Protein AF-A0A661U778-F1 (afdb_monomer)

Mean predicted aligned error: 8.35 Å

Structure (mmCIF, N/CA/C/O backbone):
data_AF-A0A661U778-F1
#
_entry.id   AF-A0A661U778-F1
#
loop_
_atom_site.group_PDB
_atom_site.id
_atom_site.type_symbol
_atom_site.label_atom_id
_atom_site.label_alt_id
_atom_site.label_comp_id
_atom_site.label_asym_id
_atom_site.label_entity_id
_atom_site.label_seq_id
_atom_site.pdbx_PDB_ins_code
_atom_site.Cartn_x
_atom_site.Cartn_y
_atom_site.Cartn_z
_atom_site.occupancy
_atom_site.B_iso_or_equiv
_atom_site.auth_seq_id
_atom_site.auth_comp_id
_atom_site.auth_asym_id
_atom_site.auth_atom_id
_atom_site.pdbx_PDB_model_num
ATOM 1 N N . MET A 1 1 ? -6.424 -25.294 5.183 1.00 52.31 1 MET A N 1
ATOM 2 C CA . MET A 1 1 ? -5.072 -24.723 5.329 1.00 52.31 1 MET A CA 1
ATOM 3 C C . MET A 1 1 ? -5.215 -23.490 6.185 1.00 52.31 1 MET A C 1
ATOM 5 O O . MET A 1 1 ? -6.142 -22.724 5.950 1.00 52.31 1 MET A O 1
ATOM 9 N N . GLU A 1 2 ? -4.394 -23.379 7.218 1.00 71.50 2 GLU A N 1
ATOM 10 C CA . GLU A 1 2 ? -4.361 -22.209 8.090 1.00 71.50 2 GLU A CA 1
ATOM 11 C C . GLU A 1 2 ? -3.838 -21.020 7.273 1.00 71.50 2 GLU A C 1
ATOM 13 O O . GLU A 1 2 ? -2.923 -21.180 6.465 1.00 71.50 2 GLU A O 1
ATOM 18 N N . THR A 1 3 ? -4.486 -19.861 7.375 1.00 81.50 3 THR A N 1
ATOM 19 C CA . THR A 1 3 ? -4.027 -18.669 6.654 1.00 81.50 3 THR A CA 1
ATOM 20 C C . THR A 1 3 ? -2.824 -18.108 7.386 1.00 81.50 3 THR A C 1
ATOM 22 O O . THR A 1 3 ? -2.949 -17.700 8.537 1.00 81.50 3 THR A O 1
ATOM 25 N N . GLU A 1 4 ? -1.677 -18.071 6.718 1.00 94.62 4 GLU A N 1
ATOM 26 C CA . GLU A 1 4 ? -0.473 -17.470 7.275 1.00 94.62 4 GLU A CA 1
ATOM 27 C C . GLU A 1 4 ? -0.345 -16.003 6.862 1.00 94.62 4 GLU A C 1
ATOM 29 O O . GLU A 1 4 ? -0.589 -15.633 5.708 1.00 94.62 4 GLU A O 1
ATOM 34 N N . PHE A 1 5 ? 0.105 -15.181 7.806 1.00 97.06 5 PHE A N 1
ATOM 35 C CA . PHE A 1 5 ? 0.371 -13.763 7.603 1.00 97.06 5 PHE A CA 1
ATOM 36 C C . PHE A 1 5 ? 1.842 -13.456 7.899 1.00 97.06 5 PHE A C 1
ATOM 38 O O . PHE A 1 5 ? 2.470 -14.126 8.721 1.00 97.06 5 PHE A O 1
ATOM 45 N N . PHE A 1 6 ? 2.399 -12.472 7.202 1.00 97.31 6 PHE A N 1
ATOM 46 C CA . PHE A 1 6 ? 3.623 -11.797 7.609 1.00 97.31 6 PHE A CA 1
ATOM 47 C C . PHE A 1 6 ? 3.348 -10.961 8.861 1.00 97.31 6 PHE A C 1
ATOM 49 O O . PHE A 1 6 ? 2.246 -10.435 9.032 1.00 97.31 6 PHE A O 1
ATOM 56 N N . GLU A 1 7 ? 4.351 -10.840 9.723 1.00 96.19 7 GLU A N 1
ATOM 57 C CA . GLU A 1 7 ? 4.321 -9.870 10.814 1.00 96.19 7 GLU A CA 1
ATOM 58 C C . GLU A 1 7 ? 4.661 -8.490 10.250 1.00 96.19 7 GLU A C 1
ATOM 60 O O . GLU A 1 7 ? 5.544 -8.366 9.402 1.00 96.19 7 GLU A O 1
ATOM 65 N N . ALA A 1 8 ? 3.934 -7.466 10.690 1.00 95.31 8 ALA A N 1
ATOM 66 C CA . ALA A 1 8 ? 4.307 -6.091 10.392 1.00 95.31 8 ALA A CA 1
ATOM 67 C C . ALA A 1 8 ? 5.510 -5.678 11.255 1.00 95.31 8 ALA A C 1
ATOM 69 O O . ALA A 1 8 ? 5.686 -6.178 12.368 1.00 95.31 8 ALA A O 1
ATOM 70 N N . ASP A 1 9 ? 6.324 -4.755 10.750 1.00 92.94 9 ASP A N 1
ATOM 71 C CA . ASP A 1 9 ? 7.509 -4.276 11.461 1.00 92.94 9 ASP A CA 1
ATOM 72 C C . ASP A 1 9 ? 7.151 -3.461 12.719 1.00 92.94 9 ASP A C 1
ATOM 74 O O . ASP A 1 9 ? 6.053 -2.912 12.858 1.00 92.94 9 ASP A O 1
ATOM 78 N N . GLY A 1 10 ? 8.109 -3.366 13.644 1.00 95.94 10 GLY A N 1
ATOM 79 C CA . GLY A 1 10 ? 7.986 -2.602 14.887 1.00 95.94 10 GLY A CA 1
ATOM 80 C C . GLY A 1 10 ? 7.434 -3.386 16.073 1.00 95.94 10 GLY A C 1
ATOM 81 O O . GLY A 1 10 ? 7.086 -4.562 15.966 1.00 95.94 10 GLY A O 1
ATOM 82 N N . GLU A 1 11 ? 7.365 -2.724 17.224 1.00 97.50 11 GLU A N 1
ATOM 83 C CA . GLU A 1 11 ? 6.826 -3.279 18.468 1.00 97.50 11 GLU A CA 1
ATOM 84 C C . GLU A 1 11 ? 5.317 -3.045 18.548 1.00 97.50 11 GLU A C 1
ATOM 86 O O . GLU A 1 11 ? 4.837 -1.984 18.154 1.00 97.50 11 GLU A O 1
ATOM 91 N N . ILE A 1 12 ? 4.564 -4.023 19.063 1.00 98.25 12 ILE A N 1
ATOM 92 C CA . ILE A 1 12 ? 3.120 -3.876 19.291 1.00 98.25 12 ILE A CA 1
ATOM 93 C C . ILE A 1 12 ? 2.891 -2.853 20.407 1.00 98.25 12 ILE A C 1
ATOM 95 O O . ILE A 1 12 ? 3.461 -2.976 21.492 1.00 98.25 12 ILE A O 1
ATOM 99 N N . VAL A 1 13 ? 2.021 -1.879 20.147 1.00 98.12 13 VAL A N 1
ATOM 100 C CA . VAL A 1 13 ? 1.683 -0.788 21.069 1.00 98.12 13 VAL A CA 1
ATOM 101 C C . VAL A 1 13 ? 0.171 -0.634 21.217 1.00 98.12 13 VAL A C 1
ATOM 103 O O . VAL A 1 13 ? -0.601 -1.015 20.334 1.00 98.12 13 VAL A O 1
ATOM 106 N N . SER A 1 14 ? -0.271 -0.069 22.340 1.00 97.06 14 SER A N 1
ATOM 107 C CA . SER A 1 14 ? -1.672 0.302 22.550 1.00 97.06 14 SER A CA 1
ATOM 108 C C . SER A 1 14 ? -2.015 1.643 21.891 1.00 97.06 14 SER A C 1
ATOM 110 O O . SER A 1 14 ? -1.142 2.438 21.545 1.00 97.06 14 SER A O 1
ATOM 112 N N . LEU A 1 15 ? -3.315 1.901 21.712 1.00 95.75 15 LEU A N 1
ATOM 113 C CA . LEU A 1 15 ? -3.837 3.100 21.040 1.00 95.75 15 LEU A CA 1
ATOM 114 C C . LEU A 1 15 ? -3.352 4.419 21.667 1.00 95.75 15 LEU A C 1
ATOM 116 O O . LEU A 1 15 ? -3.176 5.403 20.960 1.00 95.75 15 LEU A O 1
ATOM 120 N N . ASP A 1 16 ? -3.134 4.447 22.982 1.00 96.00 16 ASP A N 1
ATOM 121 C CA . ASP A 1 16 ? -2.674 5.620 23.733 1.00 96.00 16 ASP A CA 1
ATOM 122 C C . ASP A 1 16 ? -1.179 5.931 23.554 1.00 96.00 16 ASP A C 1
ATOM 124 O O . ASP A 1 16 ? -0.725 6.992 23.976 1.00 96.00 16 ASP A O 1
ATOM 128 N N . GLN A 1 17 ? -0.422 5.030 22.924 1.00 97.00 17 GLN A N 1
ATOM 129 C CA . GLN A 1 17 ? 1.010 5.196 22.649 1.00 97.00 17 GLN A CA 1
ATOM 130 C C . GLN A 1 17 ? 1.292 5.719 21.229 1.00 97.00 17 GLN A C 1
ATOM 132 O O . GLN A 1 17 ? 2.455 5.902 20.861 1.00 97.00 17 GLN A O 1
ATOM 137 N N . LEU A 1 18 ? 0.239 5.925 20.433 1.00 97.69 18 LEU A N 1
ATOM 138 C CA . LEU A 1 18 ? 0.315 6.469 19.081 1.00 97.69 18 LEU A CA 1
ATOM 139 C C . LEU A 1 18 ? 0.409 7.997 19.119 1.00 97.69 18 LEU A C 1
ATOM 141 O O . LEU A 1 18 ? -0.243 8.660 19.928 1.00 97.69 18 LEU A O 1
ATOM 145 N N . GLU A 1 19 ? 1.212 8.556 18.224 1.00 97.75 19 GLU A N 1
ATOM 146 C CA . GLU A 1 19 ? 1.531 9.984 18.169 1.00 97.75 19 GLU A CA 1
ATOM 147 C C . GLU A 1 19 ? 1.195 10.604 16.807 1.00 97.75 19 GLU A C 1
ATOM 149 O O . GLU A 1 19 ? 0.887 11.797 16.732 1.00 97.75 19 GLU A O 1
ATOM 154 N N . ILE A 1 20 ? 1.204 9.820 15.724 1.00 98.25 20 ILE A N 1
ATOM 155 C CA . ILE A 1 20 ? 0.904 10.321 14.382 1.00 98.25 20 ILE A CA 1
ATOM 156 C C . ILE A 1 20 ? -0.610 10.520 14.253 1.00 98.25 20 ILE A C 1
ATOM 158 O O . ILE A 1 20 ? -1.381 9.566 14.280 1.00 98.25 20 ILE A O 1
ATOM 162 N N . GLU A 1 21 ? -1.052 11.761 14.023 1.00 97.12 21 GLU A N 1
ATOM 163 C CA . GLU A 1 21 ? -2.478 12.140 14.000 1.00 97.12 21 GLU A CA 1
ATOM 164 C C . GLU A 1 21 ? -3.337 11.240 13.092 1.00 97.12 21 GLU A C 1
ATOM 166 O O . GLU A 1 21 ? -4.395 10.763 13.504 1.00 97.12 21 GLU A O 1
ATOM 171 N N . LYS A 1 22 ? -2.858 10.946 11.874 1.00 98.06 22 LYS A N 1
ATOM 172 C CA . LYS A 1 22 ? -3.545 10.046 10.931 1.00 98.06 22 LYS A CA 1
ATOM 173 C C . LYS A 1 22 ? -3.688 8.625 11.464 1.00 98.06 22 LYS A 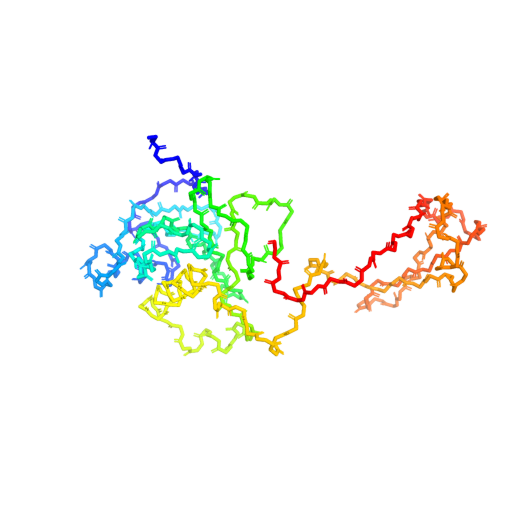C 1
ATOM 175 O O . LYS A 1 22 ? -4.692 7.974 11.195 1.00 98.06 22 LYS A O 1
ATOM 180 N N . VAL A 1 23 ? -2.680 8.149 12.186 1.00 98.44 23 VAL A N 1
ATOM 181 C CA . VAL A 1 23 ? -2.646 6.805 12.760 1.00 98.44 23 VAL A CA 1
ATOM 182 C C . VAL A 1 23 ? -3.586 6.723 13.951 1.00 98.44 23 VAL A C 1
ATOM 184 O O . VAL A 1 23 ? -4.391 5.798 14.008 1.00 98.44 23 VAL A O 1
ATOM 187 N N . CYS A 1 24 ? -3.568 7.724 14.833 1.00 98.38 24 CYS A N 1
ATOM 188 C CA . CYS A 1 24 ? -4.514 7.838 15.939 1.00 98.38 24 CYS A CA 1
ATOM 189 C C . CYS A 1 24 ? -5.968 7.850 15.442 1.00 98.38 24 CYS A C 1
ATOM 191 O O . CYS A 1 24 ? -6.788 7.084 15.946 1.00 98.38 24 CYS A O 1
ATOM 193 N N . ASP A 1 25 ? -6.286 8.677 14.436 1.00 98.50 25 ASP A N 1
ATOM 194 C CA . ASP A 1 25 ? -7.633 8.742 13.851 1.00 98.50 25 ASP A CA 1
ATOM 195 C C . ASP A 1 25 ? -8.031 7.410 13.200 1.00 98.50 25 ASP A C 1
ATOM 197 O O . ASP A 1 25 ? -9.108 6.883 13.482 1.00 98.50 25 ASP A O 1
ATOM 201 N N . LEU A 1 26 ? -7.154 6.819 12.381 1.00 98.75 26 LEU A N 1
ATOM 202 C CA . LEU A 1 26 ? -7.431 5.555 11.699 1.00 98.75 26 LEU A CA 1
ATOM 203 C C . LEU A 1 26 ? -7.658 4.415 12.689 1.00 98.75 26 LEU A C 1
ATOM 205 O O . LEU A 1 26 ? -8.663 3.707 12.594 1.00 98.75 26 LEU A O 1
ATOM 209 N N . ALA A 1 27 ? -6.749 4.252 13.647 1.00 98.62 27 ALA A N 1
ATOM 210 C CA . ALA A 1 27 ? -6.824 3.193 14.637 1.00 98.62 27 ALA A CA 1
ATOM 211 C C . ALA A 1 27 ? -8.067 3.350 15.524 1.00 98.62 27 ALA A C 1
ATOM 213 O O . ALA A 1 27 ? -8.784 2.375 15.736 1.00 98.62 27 ALA A O 1
ATOM 214 N N . PHE A 1 28 ? -8.395 4.576 15.952 1.00 98.31 28 PHE A N 1
ATOM 215 C CA . PHE A 1 28 ? -9.620 4.851 16.703 1.00 98.31 28 PHE A CA 1
ATOM 216 C C . PHE A 1 28 ? -10.886 4.530 15.897 1.00 98.31 28 PHE A C 1
ATOM 218 O O . PHE A 1 28 ? -11.800 3.888 16.410 1.00 98.31 28 PHE A O 1
ATOM 225 N N . MET A 1 29 ? -10.963 4.960 14.633 1.00 98.38 29 MET A N 1
ATOM 226 C CA . MET A 1 29 ? -12.131 4.708 13.781 1.00 98.38 29 MET A CA 1
ATOM 227 C C . MET A 1 29 ? -12.350 3.211 13.536 1.00 98.38 29 MET A C 1
ATOM 229 O O . MET A 1 29 ? -13.498 2.759 13.498 1.00 98.38 29 MET A O 1
ATOM 233 N N . LEU A 1 30 ? -11.267 2.450 13.377 1.00 98.56 30 LEU A N 1
ATOM 234 C CA . LEU A 1 30 ? -11.305 0.998 13.215 1.00 98.56 30 LEU A CA 1
ATOM 235 C C . LEU A 1 30 ? -11.697 0.282 14.515 1.00 98.56 30 LEU A C 1
ATOM 237 O O . LEU A 1 30 ? -12.584 -0.567 14.484 1.00 98.56 30 LEU A O 1
ATOM 241 N N . ASP A 1 31 ? -11.091 0.645 15.649 1.00 98.12 31 ASP A N 1
ATOM 242 C CA . ASP A 1 31 ? -11.388 0.062 16.968 1.00 98.12 31 ASP A CA 1
ATOM 243 C C . ASP A 1 31 ? -12.840 0.328 17.395 1.00 98.12 31 ASP A C 1
ATOM 245 O O . ASP A 1 31 ? -13.567 -0.565 17.826 1.00 98.12 31 ASP A O 1
ATOM 249 N N . ALA A 1 32 ? -13.318 1.553 17.166 1.00 97.44 32 ALA A N 1
ATOM 250 C CA . ALA A 1 32 ? -14.681 1.962 17.484 1.00 97.44 32 ALA A CA 1
ATOM 251 C C . ALA A 1 32 ? -15.738 1.466 16.472 1.00 97.44 32 ALA A C 1
ATOM 253 O O . ALA A 1 32 ? -16.907 1.862 16.576 1.00 97.44 32 ALA A O 1
ATOM 254 N N . GLY A 1 33 ? -15.355 0.662 15.469 1.00 97.44 33 GLY A N 1
ATOM 255 C CA . GLY A 1 33 ? -16.263 0.113 14.455 1.00 97.44 33 GLY A CA 1
ATOM 256 C C . GLY A 1 33 ? -16.948 1.179 13.591 1.00 97.44 33 GLY A C 1
ATOM 257 O O . GLY A 1 33 ? -18.087 1.001 13.155 1.00 97.44 33 GLY A O 1
ATOM 258 N N . LYS A 1 34 ? -16.296 2.329 13.374 1.00 98.00 34 LYS A N 1
ATOM 259 C CA . LYS A 1 34 ? -16.826 3.443 12.565 1.00 98.00 34 LYS A CA 1
ATOM 260 C C . LYS A 1 34 ? -16.652 3.228 11.064 1.00 98.00 34 LYS A C 1
ATOM 262 O O . LYS A 1 34 ? -17.301 3.923 10.284 1.00 98.00 34 LYS A O 1
ATOM 267 N N . ILE A 1 35 ? -15.819 2.268 10.667 1.00 98.06 35 ILE A N 1
ATOM 268 C CA . ILE A 1 35 ? -15.637 1.825 9.283 1.00 98.06 35 ILE A CA 1
ATOM 269 C C . ILE A 1 35 ? -16.248 0.417 9.174 1.00 98.06 35 ILE A C 1
ATOM 271 O O . ILE A 1 35 ? -15.605 -0.543 9.576 1.00 98.06 35 ILE A O 1
ATOM 275 N N . PRO A 1 36 ? -17.488 0.256 8.669 1.00 96.25 36 PRO A N 1
ATOM 276 C CA . PRO A 1 36 ? -18.261 -0.985 8.835 1.00 96.25 36 PRO A CA 1
ATOM 277 C C . PRO A 1 36 ? -17.668 -2.248 8.200 1.00 96.25 36 PRO A C 1
ATOM 279 O O . PRO A 1 36 ? -18.088 -3.345 8.540 1.00 96.25 36 PRO A O 1
ATOM 282 N N . PHE A 1 37 ? -16.750 -2.086 7.251 1.00 97.06 37 PHE A N 1
ATOM 283 C CA . PHE A 1 37 ? -16.122 -3.159 6.475 1.00 97.06 37 PHE A CA 1
ATOM 284 C C . PHE A 1 37 ? -14.645 -3.346 6.841 1.00 97.06 37 PHE A C 1
ATOM 286 O O . PHE A 1 37 ? -13.880 -3.893 6.051 1.00 97.06 37 PHE A O 1
ATOM 293 N N . ALA A 1 38 ? -14.208 -2.827 7.988 1.00 98.50 38 ALA A N 1
ATOM 294 C CA . ALA A 1 38 ? -12.848 -3.008 8.461 1.00 98.50 38 ALA A CA 1
ATOM 295 C C . ALA A 1 38 ? -12.784 -3.024 9.989 1.00 98.50 38 ALA A C 1
ATOM 297 O O . ALA A 1 38 ? -13.564 -2.353 10.663 1.00 98.50 38 ALA A O 1
ATOM 298 N N . SER A 1 39 ? -11.828 -3.766 10.539 1.00 98.31 39 SER A N 1
ATOM 299 C CA . SER A 1 39 ? -11.646 -3.887 11.987 1.00 98.31 39 SER A CA 1
ATOM 300 C C . SER A 1 39 ? -10.174 -3.881 12.365 1.00 98.31 39 SER A C 1
ATOM 302 O O . SER A 1 39 ? -9.364 -4.542 11.710 1.00 98.31 39 SER A O 1
ATOM 304 N N . LEU A 1 40 ? -9.844 -3.171 13.444 1.00 98.69 40 LEU A N 1
ATOM 305 C CA . LEU A 1 40 ? -8.487 -3.116 13.978 1.00 98.69 40 LEU A CA 1
ATOM 306 C C . LEU A 1 40 ? -8.021 -4.515 14.415 1.00 98.69 40 LEU A C 1
ATOM 308 O O . LEU A 1 40 ? -8.776 -5.254 15.046 1.00 98.69 40 LEU A O 1
ATOM 312 N N . VAL A 1 41 ? -6.777 -4.863 14.087 1.00 98.38 41 VAL A N 1
ATOM 313 C CA . VAL A 1 41 ? -6.095 -6.068 14.584 1.00 98.38 41 VAL A CA 1
ATOM 314 C C . VAL A 1 41 ? -5.077 -5.672 15.644 1.00 98.38 41 VAL A C 1
ATOM 316 O O . VAL A 1 41 ? -5.142 -6.155 16.769 1.00 98.38 41 VAL A O 1
ATOM 319 N N . GLU A 1 42 ? -4.150 -4.783 15.291 1.00 98.50 42 GLU A N 1
ATOM 320 C CA . GLU A 1 42 ? -3.105 -4.294 16.188 1.00 98.50 42 GLU A CA 1
ATOM 321 C C . GLU A 1 42 ? -2.502 -2.985 15.670 1.00 98.50 42 GLU A C 1
ATOM 323 O O . GLU A 1 42 ? -2.645 -2.631 14.497 1.00 98.50 42 GLU A O 1
ATOM 328 N N . CYS A 1 43 ? -1.791 -2.288 16.551 1.00 98.69 43 CYS A N 1
ATOM 329 C CA . CYS A 1 43 ? -0.977 -1.131 16.212 1.00 98.69 43 CYS A CA 1
ATOM 330 C C . CYS A 1 43 ? 0.482 -1.432 16.538 1.00 98.69 43 CYS A C 1
ATOM 332 O O . CYS A 1 43 ? 0.775 -2.134 17.508 1.00 98.69 43 CYS A O 1
ATOM 334 N N . ARG A 1 44 ? 1.401 -0.898 15.733 1.00 98.62 44 ARG A N 1
ATOM 335 C CA . ARG A 1 44 ? 2.840 -1.077 15.930 1.00 98.62 44 ARG A CA 1
ATOM 336 C C . ARG A 1 44 ? 3.590 0.234 15.772 1.00 98.62 44 ARG A C 1
ATOM 338 O O . ARG A 1 44 ? 3.159 1.101 15.013 1.00 98.62 44 ARG A O 1
ATOM 345 N N . LYS A 1 45 ? 4.727 0.356 16.451 1.00 98.06 45 LYS A N 1
ATOM 346 C CA . LYS A 1 45 ? 5.604 1.529 16.386 1.00 98.06 45 LYS A CA 1
ATOM 347 C C . LYS A 1 45 ? 7.050 1.114 16.139 1.00 98.06 45 LYS A C 1
ATOM 349 O O . LYS A 1 45 ? 7.527 0.133 16.709 1.00 98.06 45 LYS A O 1
ATOM 354 N N . MET A 1 46 ? 7.738 1.858 15.279 1.00 97.06 46 MET A N 1
ATOM 355 C CA . MET A 1 46 ? 9.158 1.680 14.986 1.00 97.06 46 MET A CA 1
ATOM 356 C C . MET A 1 46 ? 9.767 3.029 14.624 1.00 97.06 46 MET A C 1
ATOM 358 O O . MET A 1 46 ? 9.419 3.600 13.596 1.00 97.06 46 MET A O 1
ATOM 362 N N . ASP A 1 47 ? 10.680 3.531 15.451 1.00 95.69 47 ASP A N 1
ATOM 363 C CA . ASP A 1 47 ? 11.319 4.835 15.254 1.00 95.69 47 ASP A CA 1
ATOM 364 C C . ASP A 1 47 ? 10.291 5.960 15.008 1.00 95.69 47 ASP A C 1
ATOM 366 O O . ASP A 1 47 ? 9.495 6.280 15.889 1.00 95.69 47 ASP A O 1
ATOM 370 N N . ASN A 1 48 ? 10.298 6.551 13.811 1.00 96.56 48 ASN A N 1
ATOM 371 C CA . ASN A 1 48 ? 9.403 7.623 13.370 1.00 96.56 48 ASN A CA 1
ATOM 372 C C . ASN A 1 48 ? 8.235 7.118 12.497 1.00 96.56 48 ASN A C 1
ATOM 374 O O . ASN A 1 48 ? 7.620 7.892 11.751 1.00 96.56 48 ASN A O 1
ATOM 378 N N . LEU A 1 49 ? 7.966 5.814 12.563 1.00 98.12 49 LEU A N 1
ATOM 379 C CA . LEU A 1 49 ? 6.898 5.128 11.857 1.00 98.12 49 LEU A 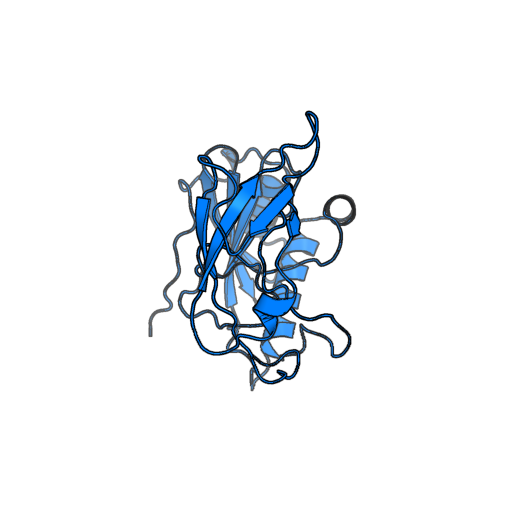CA 1
ATOM 380 C C . LEU A 1 49 ? 5.881 4.560 12.844 1.00 98.12 49 LEU A C 1
ATOM 382 O O . LEU A 1 49 ? 6.235 3.944 13.853 1.00 98.12 49 LEU A O 1
ATOM 386 N N . GLU A 1 50 ? 4.607 4.676 12.491 1.00 98.69 50 GLU A N 1
ATOM 387 C CA . GLU A 1 50 ? 3.526 3.965 13.170 1.00 98.69 50 GLU A CA 1
ATOM 388 C C . GLU A 1 50 ? 2.693 3.202 12.141 1.00 98.69 50 GLU A C 1
ATOM 390 O O . GLU A 1 50 ? 2.411 3.692 11.046 1.00 98.69 50 GLU A O 1
ATOM 395 N N . THR A 1 51 ? 2.328 1.969 12.481 1.00 98.75 51 THR A N 1
ATOM 396 C CA . THR A 1 51 ? 1.620 1.043 11.599 1.00 98.75 51 THR A CA 1
ATOM 397 C C . THR A 1 51 ? 0.298 0.635 12.221 1.00 98.75 51 THR A C 1
ATOM 399 O O . THR A 1 51 ? 0.254 0.211 13.374 1.00 98.75 51 THR A O 1
ATOM 402 N N . VAL A 1 52 ? -0.772 0.701 11.432 1.00 98.75 52 VAL A N 1
ATOM 403 C CA . VAL A 1 52 ? -2.081 0.142 11.782 1.00 98.75 52 VAL A CA 1
ATOM 404 C C . VAL A 1 52 ? -2.285 -1.135 10.984 1.00 98.75 52 VAL A C 1
ATOM 406 O O . VAL A 1 52 ? -2.265 -1.104 9.751 1.00 98.75 52 VAL A O 1
ATOM 409 N N . VAL A 1 53 ? -2.491 -2.253 11.676 1.00 98.88 53 VAL A N 1
ATOM 410 C CA . VAL A 1 53 ? -2.845 -3.536 11.067 1.00 98.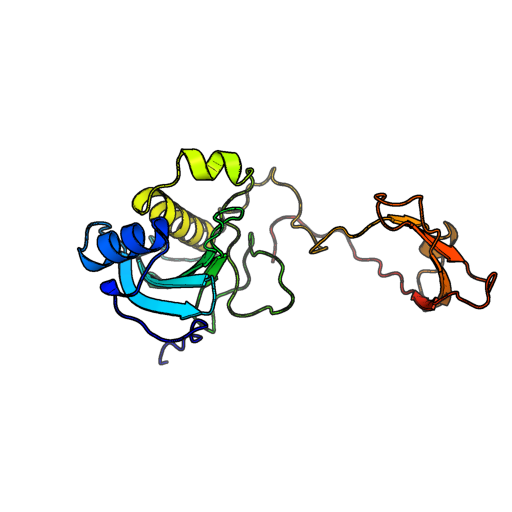88 53 VAL A CA 1
ATOM 411 C C . VAL A 1 53 ? -4.336 -3.767 11.250 1.00 98.88 53 VAL A C 1
ATOM 413 O O . VAL A 1 53 ? -4.856 -3.681 12.362 1.00 98.88 53 VAL A O 1
ATOM 416 N N . PHE A 1 54 ? -5.038 -4.064 10.164 1.00 98.81 54 PHE A N 1
ATOM 417 C CA . PHE A 1 54 ? -6.487 -4.228 10.177 1.00 98.81 54 PHE A CA 1
ATOM 418 C C . PHE A 1 54 ? -6.954 -5.249 9.143 1.00 98.81 54 PHE A C 1
ATOM 420 O O . PHE A 1 54 ? -6.290 -5.499 8.138 1.00 98.81 54 PHE A O 1
ATOM 427 N N . GLU A 1 55 ? -8.103 -5.859 9.413 1.00 98.62 55 GLU A N 1
ATOM 428 C CA . GLU A 1 55 ? -8.836 -6.660 8.434 1.00 98.62 55 GLU A CA 1
ATOM 429 C C . GLU A 1 55 ? -9.726 -5.739 7.603 1.00 98.62 55 GLU A C 1
ATOM 431 O O . GLU A 1 55 ? -10.323 -4.804 8.142 1.00 98.62 55 GLU A O 1
ATOM 436 N N . VAL A 1 56 ? -9.832 -6.016 6.304 1.00 98.44 56 VAL A N 1
ATOM 437 C CA . VAL A 1 56 ? -10.746 -5.331 5.384 1.00 98.44 56 VAL A CA 1
ATOM 438 C C . VAL A 1 56 ? -11.607 -6.357 4.672 1.00 98.44 56 VAL A C 1
ATOM 440 O O . VAL A 1 56 ? -11.089 -7.249 4.001 1.00 98.44 56 VAL A O 1
ATOM 443 N N . GLU A 1 57 ? -12.921 -6.190 4.764 1.00 98.44 57 GLU A N 1
ATOM 444 C CA . GLU A 1 57 ? -13.894 -6.970 4.013 1.00 98.44 57 GLU A CA 1
ATOM 445 C C . GLU A 1 57 ? -13.993 -6.469 2.567 1.00 98.44 57 GLU A C 1
ATOM 447 O O . GLU A 1 57 ? -14.235 -5.287 2.294 1.00 98.44 57 GLU A O 1
ATOM 452 N N . VAL A 1 58 ? -13.848 -7.387 1.616 1.00 97.25 58 VAL A N 1
ATOM 453 C CA . VAL A 1 58 ? -13.782 -7.102 0.182 1.00 97.25 58 VAL A CA 1
ATOM 454 C C . VAL A 1 58 ? -14.959 -7.747 -0.537 1.00 97.25 58 VAL A C 1
ATOM 456 O O . VAL A 1 58 ? -15.259 -8.929 -0.368 1.00 97.25 58 VAL A O 1
ATOM 459 N N . GLU A 1 59 ? -15.602 -6.976 -1.410 1.00 93.56 59 GLU A N 1
ATOM 460 C CA . GLU A 1 59 ? -16.601 -7.502 -2.338 1.00 93.56 59 GLU A CA 1
ATOM 461 C C . GLU A 1 59 ? -15.905 -8.240 -3.485 1.00 93.56 59 GLU A C 1
ATOM 463 O O . GLU A 1 59 ? -15.481 -7.643 -4.477 1.00 93.56 59 GLU A O 1
ATOM 468 N N . VAL A 1 60 ? -15.773 -9.557 -3.332 1.00 96.06 60 VAL A N 1
ATOM 469 C CA . VAL A 1 60 ? -15.149 -10.430 -4.332 1.00 96.06 60 VAL A CA 1
ATOM 470 C C . VAL A 1 60 ? -16.202 -11.136 -5.201 1.00 96.06 60 VAL A C 1
ATOM 472 O O . VAL A 1 60 ? -17.248 -11.553 -4.692 1.00 96.06 60 VAL A O 1
ATOM 475 N N . PRO A 1 61 ? -15.965 -11.291 -6.517 1.00 94.25 61 PRO A N 1
ATOM 476 C CA . PRO A 1 61 ? -16.847 -12.064 -7.388 1.00 94.25 61 PRO A CA 1
ATOM 477 C C . PRO A 1 61 ? -16.771 -13.568 -7.072 1.00 94.25 61 PRO A C 1
ATOM 479 O O . PRO A 1 61 ? -15.823 -14.048 -6.460 1.00 94.25 61 PRO A O 1
ATOM 482 N N . GLN A 1 62 ? -17.746 -14.348 -7.553 1.00 91.75 62 GLN A N 1
ATOM 483 C CA . GLN A 1 62 ? -17.708 -15.816 -7.416 1.00 91.75 62 GLN A CA 1
ATOM 484 C C . GLN A 1 62 ? -16.519 -16.451 -8.156 1.00 91.75 62 GLN A C 1
ATOM 486 O O . GLN A 1 62 ? -16.007 -17.486 -7.737 1.00 91.75 62 GLN A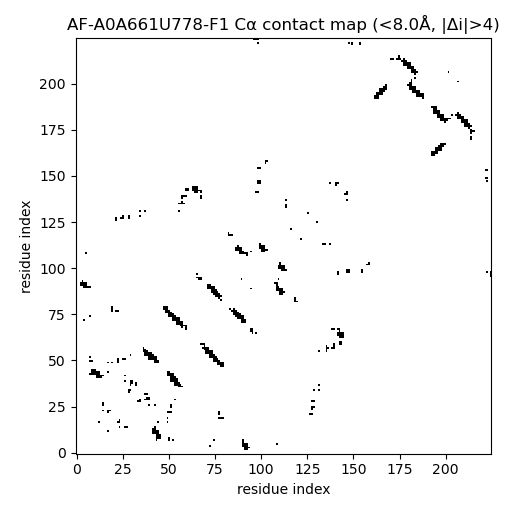 O 1
ATOM 491 N N . LEU A 1 63 ? -16.100 -15.836 -9.266 1.00 93.62 63 LEU A N 1
ATOM 492 C CA . LEU A 1 63 ? -14.947 -16.237 -10.063 1.00 93.62 63 LEU A CA 1
ATOM 493 C C . LEU A 1 63 ? -13.961 -15.073 -10.096 1.00 93.62 63 LEU A C 1
ATOM 495 O O . LEU A 1 63 ? -14.105 -14.154 -10.902 1.00 93.62 63 LEU A O 1
ATOM 499 N N . CYS A 1 64 ? -12.983 -15.094 -9.195 1.00 94.75 64 CYS A N 1
ATOM 500 C CA . CYS A 1 64 ? -11.950 -14.069 -9.167 1.00 94.75 64 CYS A CA 1
ATOM 501 C C . CYS A 1 64 ? -10.944 -14.271 -10.307 1.00 94.75 64 CYS A C 1
ATOM 503 O O . CYS A 1 64 ? -10.483 -15.389 -10.548 1.00 94.75 64 CYS A O 1
ATOM 505 N N . ARG A 1 65 ? -10.556 -13.176 -10.968 1.00 94.94 65 ARG A N 1
ATOM 506 C CA . ARG A 1 65 ? -9.417 -13.149 -11.895 1.00 94.94 65 ARG A CA 1
ATOM 507 C C . ARG A 1 65 ? -8.104 -13.318 -11.137 1.00 94.94 65 ARG A C 1
ATOM 509 O O . ARG A 1 65 ? -7.267 -14.119 -11.540 1.00 94.94 65 ARG A O 1
ATOM 516 N N . TYR A 1 66 ? -7.966 -12.596 -10.028 1.00 95.56 66 TYR A N 1
ATOM 517 C CA . TYR A 1 66 ? -6.867 -12.736 -9.078 1.00 95.56 66 TYR A CA 1
ATOM 518 C C . TYR A 1 66 ? -7.426 -13.188 -7.725 1.00 95.56 66 TYR A C 1
ATOM 520 O O . TYR A 1 66 ? -8.452 -12.653 -7.308 1.00 95.56 66 TYR A O 1
ATOM 528 N N . PRO A 1 67 ? -6.802 -14.156 -7.027 1.00 96.06 67 PRO A N 1
ATOM 529 C CA . PRO A 1 67 ? -7.359 -14.789 -5.828 1.00 96.06 67 PRO A CA 1
ATOM 530 C C . PRO A 1 67 ? -7.273 -13.889 -4.580 1.00 96.06 67 PRO A C 1
ATOM 532 O O . PRO A 1 67 ? -6.581 -14.197 -3.606 1.00 96.06 67 PRO A O 1
ATOM 535 N N . ILE A 1 68 ? -7.982 -12.763 -4.619 1.00 97.75 68 ILE A N 1
ATOM 536 C CA . ILE A 1 68 ? -8.277 -11.908 -3.470 1.00 97.75 68 ILE A CA 1
ATOM 537 C C . ILE A 1 68 ? -9.348 -12.590 -2.623 1.00 97.75 68 ILE A C 1
ATOM 539 O O . ILE A 1 68 ? -10.302 -13.170 -3.155 1.00 97.75 68 ILE A O 1
ATOM 543 N N . ARG A 1 69 ? -9.175 -12.555 -1.303 1.00 96.94 69 ARG A N 1
ATOM 544 C CA . ARG A 1 69 ? -10.095 -13.181 -0.353 1.00 96.94 69 ARG A CA 1
ATOM 545 C C . ARG A 1 69 ? -11.174 -12.188 0.104 1.00 96.94 69 ARG A C 1
ATOM 547 O O . ARG A 1 69 ? -10.938 -10.985 0.073 1.00 96.94 69 ARG A O 1
ATOM 554 N N . PRO A 1 70 ? -12.341 -12.671 0.577 1.00 97.25 70 PRO A N 1
ATOM 555 C CA . PRO A 1 70 ? -13.386 -11.808 1.139 1.00 97.25 70 PRO A CA 1
ATOM 556 C C . PRO A 1 70 ? -12.945 -10.979 2.355 1.00 97.25 70 PRO A C 1
ATOM 558 O O . PRO A 1 70 ? -13.592 -9.989 2.661 1.00 97.25 70 PRO A O 1
ATOM 561 N N . SER A 1 71 ? -11.875 -11.385 3.046 1.00 97.44 71 SER A N 1
ATOM 562 C CA . SER A 1 71 ? -11.191 -10.595 4.076 1.00 97.44 71 SER A CA 1
ATOM 563 C C . SER A 1 71 ? -9.695 -10.648 3.805 1.00 97.44 71 SER A C 1
ATOM 565 O O . SER A 1 71 ? -9.147 -11.742 3.625 1.00 97.44 71 SER A O 1
ATOM 567 N N . GLU A 1 72 ? -9.047 -9.489 3.770 1.00 98.38 72 GLU A N 1
ATOM 568 C CA . GLU A 1 72 ? -7.595 -9.364 3.641 1.00 98.38 72 GLU A CA 1
ATOM 569 C C . GLU A 1 72 ? -7.033 -8.558 4.811 1.00 98.38 72 GLU A C 1
ATOM 571 O O . GLU A 1 72 ? -7.577 -7.515 5.182 1.00 98.38 72 GLU A O 1
ATOM 576 N N . ARG A 1 73 ? -5.902 -9.025 5.352 1.00 98.62 73 ARG A N 1
ATOM 577 C CA . ARG A 1 73 ? -5.173 -8.320 6.405 1.00 98.62 73 ARG A CA 1
ATOM 578 C C . ARG A 1 73 ? -4.167 -7.362 5.798 1.00 98.62 73 ARG A C 1
ATOM 580 O O . ARG A 1 73 ? -3.291 -7.771 5.030 1.00 98.62 73 ARG A O 1
ATOM 587 N N . ILE A 1 74 ? -4.283 -6.104 6.188 1.00 98.75 74 ILE A N 1
ATOM 588 C CA . ILE A 1 74 ? -3.529 -4.990 5.634 1.00 98.75 74 ILE A CA 1
ATOM 589 C C . ILE A 1 74 ? -2.736 -4.319 6.751 1.00 98.75 74 ILE A C 1
ATOM 591 O O . ILE A 1 74 ? -3.269 -4.085 7.832 1.00 98.75 74 ILE A O 1
ATOM 595 N N . ALA A 1 75 ? -1.475 -3.995 6.480 1.00 98.75 75 ALA A N 1
ATOM 596 C CA . ALA A 1 75 ? -0.679 -3.090 7.301 1.00 98.75 75 ALA A CA 1
ATOM 597 C C . ALA A 1 75 ? -0.531 -1.753 6.577 1.00 98.75 75 ALA A C 1
ATOM 599 O O . ALA A 1 75 ? -0.017 -1.714 5.460 1.00 98.75 75 ALA A O 1
ATOM 600 N N . ALA A 1 76 ? -0.970 -0.668 7.211 1.00 98.62 76 ALA A N 1
ATOM 601 C CA . ALA A 1 76 ? -0.754 0.692 6.734 1.00 98.62 76 ALA A CA 1
ATOM 602 C C . ALA A 1 76 ? 0.264 1.397 7.636 1.00 98.62 76 ALA A C 1
ATOM 604 O O . ALA A 1 76 ? -0.032 1.666 8.799 1.00 98.62 76 ALA A O 1
ATOM 605 N N . THR A 1 77 ? 1.448 1.686 7.100 1.00 98.44 77 THR A N 1
ATOM 606 C CA . THR A 1 77 ? 2.562 2.323 7.813 1.00 98.44 77 THR A CA 1
ATOM 607 C C . THR A 1 77 ? 2.668 3.789 7.423 1.00 98.44 77 THR A C 1
ATOM 609 O O . THR A 1 77 ? 2.737 4.128 6.241 1.00 98.44 77 THR A O 1
ATOM 612 N N . PHE A 1 78 ? 2.706 4.663 8.420 1.00 98.38 78 PHE A N 1
ATOM 613 C CA . PHE A 1 78 ? 2.741 6.110 8.270 1.00 98.38 78 PHE A CA 1
ATOM 614 C C . PHE A 1 78 ? 4.046 6.645 8.837 1.00 98.38 78 PHE A C 1
ATOM 616 O O . PHE A 1 78 ? 4.508 6.189 9.878 1.00 98.38 78 PHE A O 1
ATOM 623 N N . HIS A 1 79 ? 4.611 7.639 8.162 1.00 97.81 79 HIS A N 1
ATOM 624 C CA . HIS A 1 79 ? 5.804 8.336 8.615 1.00 97.81 79 HIS A CA 1
ATOM 625 C C . HIS A 1 79 ? 5.418 9.661 9.276 1.00 97.81 79 HIS A C 1
ATOM 627 O O . HIS A 1 79 ? 4.616 10.412 8.719 1.00 97.81 79 HIS A O 1
ATOM 633 N N . GLU A 1 80 ? 6.032 9.985 10.415 1.00 97.31 80 GLU A N 1
ATOM 634 C CA . GLU A 1 80 ? 5.723 11.177 11.221 1.00 97.31 80 GLU A CA 1
ATOM 635 C C . GLU A 1 80 ? 5.773 12.482 10.408 1.00 97.31 80 GLU A C 1
ATOM 637 O O . GLU A 1 80 ? 4.880 13.320 10.497 1.00 97.31 80 GLU A O 1
ATOM 642 N N . ALA A 1 81 ? 6.787 12.635 9.548 1.00 96.88 81 ALA A N 1
ATOM 643 C CA . ALA A 1 81 ? 6.931 13.815 8.686 1.00 96.88 81 ALA A CA 1
ATOM 644 C C . ALA A 1 81 ? 5.767 14.036 7.696 1.00 96.88 81 ALA A C 1
ATOM 646 O O . ALA A 1 81 ? 5.646 15.131 7.143 1.00 96.88 81 ALA A O 1
ATOM 647 N N . ASP A 1 82 ? 4.943 13.013 7.437 1.00 96.19 82 ASP A N 1
ATOM 648 C CA . ASP A 1 82 ? 3.768 13.076 6.563 1.00 96.19 82 ASP A CA 1
ATOM 649 C C . ASP A 1 82 ? 4.055 13.739 5.198 1.00 96.19 82 ASP A C 1
ATOM 651 O O . ASP A 1 82 ? 3.282 14.563 4.688 1.00 96.19 82 ASP A O 1
ATOM 655 N N . SER A 1 83 ? 5.222 13.417 4.634 1.00 94.38 83 SER A N 1
ATOM 656 C CA . SER A 1 83 ? 5.725 13.915 3.349 1.00 94.38 83 SER A CA 1
ATOM 657 C C . SER A 1 83 ? 5.492 12.936 2.197 1.00 94.38 83 SER A C 1
ATOM 659 O O . SER A 1 83 ? 5.599 13.325 1.035 1.00 94.38 83 SER A O 1
ATOM 661 N N . THR A 1 84 ? 5.134 11.691 2.504 1.00 92.88 84 THR A N 1
ATOM 662 C CA . THR A 1 84 ? 4.887 10.611 1.547 1.00 92.88 84 THR A CA 1
ATOM 663 C C . THR A 1 84 ? 3.601 9.866 1.881 1.00 92.88 84 THR A C 1
ATOM 665 O O . THR A 1 84 ? 3.077 9.951 2.994 1.00 92.88 84 THR A O 1
ATOM 668 N N . TYR A 1 85 ? 3.098 9.118 0.899 1.00 93.62 85 TYR A N 1
ATOM 669 C CA . TYR A 1 85 ? 1.984 8.198 1.087 1.00 93.62 85 TYR A CA 1
ATOM 670 C C . TYR A 1 85 ? 2.231 7.215 2.236 1.00 93.62 85 TYR A C 1
ATOM 672 O O . TYR A 1 85 ? 3.367 6.763 2.403 1.00 93.62 85 TYR A O 1
ATOM 680 N N . PRO A 1 86 ? 1.173 6.805 2.960 1.00 96.50 86 PRO A N 1
ATOM 681 C CA . PRO A 1 86 ? 1.250 5.621 3.802 1.00 96.50 86 PRO A CA 1
ATOM 682 C C . PRO A 1 86 ? 1.630 4.407 2.948 1.00 96.50 86 PRO A C 1
ATOM 684 O O . PRO A 1 86 ? 1.055 4.203 1.876 1.00 96.50 86 PRO A O 1
ATOM 687 N N . LEU A 1 87 ? 2.580 3.603 3.420 1.00 96.50 87 LEU A N 1
ATOM 688 C CA . LEU A 1 87 ? 2.921 2.327 2.792 1.00 96.50 87 LEU A CA 1
ATOM 689 C C . LEU A 1 87 ? 1.839 1.312 3.146 1.00 96.50 87 LEU A C 1
ATOM 691 O O . LEU A 1 87 ? 1.467 1.205 4.312 1.00 96.50 87 LEU A O 1
ATOM 695 N N . VAL A 1 88 ? 1.332 0.572 2.161 1.00 98.19 88 VAL A N 1
ATOM 696 C CA . VAL A 1 88 ? 0.201 -0.341 2.365 1.00 98.19 88 VAL A CA 1
ATOM 697 C C . VAL A 1 88 ? 0.590 -1.738 1.930 1.00 98.19 88 VAL A C 1
ATOM 699 O O . VAL A 1 88 ? 0.751 -1.997 0.745 1.00 98.19 88 VAL A O 1
ATOM 702 N N . HIS A 1 89 ? 0.717 -2.650 2.886 1.00 98.38 89 HIS A N 1
ATOM 703 C CA . HIS A 1 89 ? 1.147 -4.019 2.639 1.00 98.38 89 HIS A CA 1
ATOM 704 C C . HIS A 1 89 ? -0.001 -5.007 2.818 1.00 98.38 89 HIS A C 1
ATOM 706 O O . HIS A 1 89 ? -0.699 -4.984 3.833 1.00 98.38 89 HIS A O 1
ATOM 712 N N . ALA A 1 90 ? -0.151 -5.925 1.863 1.00 98.31 90 ALA A N 1
ATOM 713 C CA . ALA A 1 90 ? -0.987 -7.106 2.033 1.00 98.31 90 ALA A CA 1
ATOM 714 C C . ALA A 1 90 ? -0.208 -8.177 2.809 1.00 98.31 90 ALA A C 1
ATOM 716 O O . ALA A 1 90 ? 0.774 -8.729 2.309 1.00 98.31 90 ALA A O 1
ATOM 717 N N . LEU A 1 91 ? -0.635 -8.471 4.041 1.00 98.44 91 LEU A N 1
ATOM 718 C CA . LEU A 1 91 ? 0.123 -9.336 4.952 1.00 98.44 91 LEU A CA 1
ATOM 719 C C . LEU A 1 91 ? -0.069 -10.825 4.682 1.00 98.44 91 LEU A C 1
ATOM 721 O O . LEU A 1 91 ? 0.698 -11.644 5.180 1.00 98.44 91 LEU A O 1
ATOM 725 N N . ARG A 1 92 ? -1.087 -11.215 3.922 1.00 97.75 92 ARG A N 1
ATOM 726 C CA . ARG A 1 92 ? -1.323 -12.622 3.608 1.00 97.75 92 ARG A CA 1
ATOM 727 C C . ARG A 1 92 ? -0.153 -13.195 2.794 1.00 97.75 92 ARG A C 1
ATOM 729 O O . ARG A 1 92 ? 0.160 -12.687 1.720 1.00 97.75 92 ARG A O 1
ATOM 736 N N . LYS A 1 93 ? 0.470 -14.282 3.269 1.00 97.00 93 LYS A N 1
ATOM 737 C CA . LYS A 1 93 ? 1.705 -14.816 2.655 1.00 97.00 93 LYS A CA 1
ATOM 738 C C . LYS A 1 93 ? 1.543 -15.286 1.210 1.00 97.00 93 LYS A C 1
ATOM 740 O O . LYS A 1 93 ? 2.472 -15.168 0.422 1.00 97.00 93 LYS A O 1
ATOM 745 N N . ASP A 1 94 ? 0.368 -15.803 0.861 1.00 95.88 94 ASP A N 1
ATOM 746 C CA . ASP A 1 94 ? 0.019 -16.251 -0.490 1.00 95.88 94 ASP A CA 1
ATOM 747 C C . ASP A 1 94 ? -0.751 -15.183 -1.293 1.00 95.88 94 ASP A C 1
ATOM 749 O O . ASP A 1 94 ? -1.510 -15.521 -2.206 1.00 95.88 94 ASP A O 1
ATOM 753 N N . PHE A 1 95 ? -0.617 -13.893 -0.955 1.00 97.19 95 PHE A N 1
ATOM 754 C CA . PHE A 1 95 ? -1.219 -12.824 -1.756 1.00 97.19 95 PHE A CA 1
ATOM 755 C C . PHE A 1 95 ? -0.686 -12.890 -3.203 1.00 97.19 95 PHE A C 1
ATOM 757 O O . PHE A 1 95 ? 0.520 -13.092 -3.395 1.00 97.19 95 PHE A O 1
ATOM 764 N N . PRO A 1 96 ? -1.549 -12.774 -4.230 1.00 95.19 96 PRO A N 1
ATOM 765 C CA . PRO A 1 96 ? -1.155 -12.981 -5.623 1.00 95.19 96 PRO A CA 1
ATOM 766 C C . PRO A 1 96 ? -0.293 -11.851 -6.191 1.00 95.19 96 PRO A C 1
ATOM 768 O O . PRO A 1 96 ? -0.329 -10.719 -5.712 1.00 95.19 96 PRO A O 1
ATOM 771 N N . GLN A 1 97 ? 0.441 -12.153 -7.265 1.00 92.56 97 GLN A N 1
ATOM 772 C CA . GLN A 1 97 ? 1.040 -11.124 -8.114 1.00 92.56 97 GLN A CA 1
ATOM 773 C C . GLN A 1 97 ? -0.037 -10.538 -9.005 1.00 92.56 97 GLN A C 1
ATOM 775 O O . GLN A 1 97 ? -0.744 -11.270 -9.692 1.00 92.56 97 GLN A O 1
ATOM 780 N N . VAL A 1 98 ? -0.191 -9.224 -8.914 1.00 92.25 98 VAL A N 1
ATOM 781 C CA . VAL A 1 98 ? -1.287 -8.463 -9.506 1.00 92.25 98 VAL A CA 1
ATOM 782 C C . VAL A 1 98 ? -0.759 -7.106 -9.959 1.00 92.25 98 VAL A C 1
ATOM 784 O O . VAL A 1 98 ? 0.298 -6.695 -9.474 1.00 92.25 98 VAL A O 1
ATOM 787 N N . PRO A 1 99 ? -1.455 -6.423 -10.881 1.00 89.75 99 PRO A N 1
ATOM 788 C CA . PRO A 1 99 ? -1.081 -5.072 -11.261 1.00 89.75 99 PRO A CA 1
ATOM 789 C C . PRO A 1 99 ? -1.145 -4.105 -10.072 1.00 89.75 99 PRO A C 1
ATOM 791 O O . PRO A 1 99 ? -1.804 -4.383 -9.068 1.00 89.75 99 PRO A O 1
ATOM 794 N N . HIS A 1 100 ? -0.502 -2.949 -10.212 1.00 90.75 100 HIS A N 1
ATOM 795 C CA . HIS A 1 100 ? -0.420 -1.880 -9.218 1.00 90.75 100 HIS A CA 1
ATOM 796 C C . HIS A 1 100 ? 0.214 -2.313 -7.895 1.00 90.75 100 HIS A C 1
ATOM 798 O O . HIS A 1 100 ? -0.258 -1.953 -6.813 1.00 90.75 100 HIS A O 1
ATOM 804 N N . LEU A 1 101 ? 1.321 -3.048 -7.968 1.00 92.19 101 LEU A N 1
ATOM 805 C CA . LEU A 1 101 ? 2.218 -3.219 -6.830 1.00 92.19 101 LEU A CA 1
ATOM 806 C C . LEU A 1 101 ? 3.357 -2.199 -6.915 1.00 92.19 101 LEU A C 1
ATOM 808 O O . LEU A 1 101 ? 3.953 -2.002 -7.972 1.00 92.19 101 LEU A O 1
ATOM 812 N N . ASN A 1 102 ? 3.661 -1.540 -5.799 1.00 89.88 102 ASN A N 1
ATOM 813 C CA . ASN A 1 102 ? 4.834 -0.678 -5.712 1.00 89.88 102 ASN A CA 1
ATOM 814 C C . ASN A 1 102 ? 6.090 -1.546 -5.821 1.00 89.88 102 ASN A C 1
ATOM 816 O O . ASN A 1 102 ? 6.222 -2.545 -5.108 1.00 89.88 102 ASN A O 1
ATOM 820 N N . LEU A 1 103 ? 7.031 -1.146 -6.675 1.00 84.62 103 LEU A N 1
ATOM 821 C CA . LEU A 1 103 ? 8.319 -1.818 -6.742 1.00 84.62 103 LEU A CA 1
ATOM 822 C C . LEU A 1 103 ? 9.124 -1.538 -5.471 1.00 84.62 103 LEU A C 1
ATOM 824 O O . LEU A 1 103 ? 9.304 -0.390 -5.066 1.00 84.62 103 LEU A O 1
ATOM 828 N N . HIS A 1 104 ? 9.645 -2.598 -4.867 1.00 80.38 104 HIS A N 1
ATOM 829 C CA . HIS A 1 104 ? 10.487 -2.516 -3.685 1.00 80.38 104 HIS A CA 1
ATOM 830 C C . HIS A 1 104 ? 11.599 -3.566 -3.765 1.00 80.38 104 HIS A C 1
ATOM 832 O O . HIS A 1 104 ? 11.479 -4.554 -4.488 1.00 80.38 104 HIS A O 1
ATOM 838 N N . ILE A 1 105 ? 12.698 -3.356 -3.030 1.00 81.12 105 ILE A N 1
ATOM 839 C CA . ILE A 1 105 ? 13.838 -4.297 -3.009 1.00 81.12 105 ILE A CA 1
ATOM 840 C C . ILE A 1 105 ? 13.393 -5.679 -2.509 1.00 81.12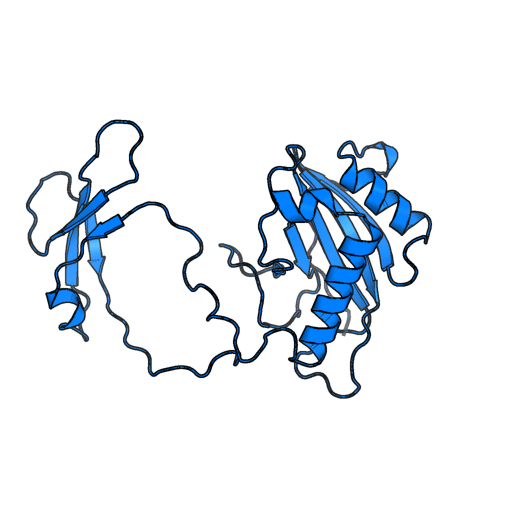 105 ILE A C 1
ATOM 842 O O . ILE A 1 105 ? 13.896 -6.706 -2.960 1.00 81.12 105 ILE A O 1
ATOM 846 N N . GLN A 1 106 ? 12.455 -5.691 -1.566 1.00 85.94 106 GLN A N 1
ATOM 847 C CA . GLN A 1 106 ? 11.825 -6.900 -1.054 1.00 85.94 106 GLN A CA 1
ATOM 848 C C . GLN A 1 106 ? 10.466 -7.083 -1.727 1.00 85.94 106 GLN A C 1
ATOM 850 O O . GLN A 1 106 ? 9.650 -6.166 -1.716 1.00 85.94 106 GLN A O 1
ATOM 855 N N . GLU A 1 107 ? 10.224 -8.267 -2.291 1.00 85.50 107 GLU A N 1
ATOM 856 C CA . GLU A 1 107 ? 8.956 -8.596 -2.959 1.00 85.50 107 GLU A CA 1
ATOM 857 C C . GLU A 1 107 ? 7.789 -8.759 -1.969 1.00 85.50 107 GLU A C 1
ATOM 859 O O . GLU A 1 107 ? 6.640 -8.456 -2.297 1.00 85.50 107 GLU A O 1
ATOM 864 N N . PHE A 1 108 ? 8.081 -9.243 -0.757 1.00 93.75 108 PHE A N 1
ATOM 865 C CA . PHE A 1 108 ? 7.090 -9.564 0.265 1.00 93.75 108 PHE A CA 1
ATOM 866 C C . PHE A 1 108 ? 7.331 -8.785 1.568 1.00 93.75 108 PHE A C 1
ATOM 868 O O . PHE A 1 108 ? 8.493 -8.598 1.931 1.00 93.75 108 PHE A O 1
ATOM 875 N N . PRO A 1 109 ? 6.264 -8.437 2.315 1.00 96.56 109 PRO A N 1
ATOM 876 C CA . PRO A 1 109 ? 4.861 -8.471 1.886 1.00 96.56 109 PRO A CA 1
ATOM 877 C C . PRO A 1 109 ? 4.618 -7.523 0.699 1.00 96.56 109 PRO A C 1
ATOM 879 O O . PRO A 1 109 ? 5.322 -6.533 0.526 1.00 96.56 109 PRO A O 1
ATOM 882 N N . ARG A 1 110 ? 3.634 -7.835 -0.152 1.00 96.25 110 ARG A N 1
ATOM 883 C CA . ARG A 1 110 ? 3.401 -7.054 -1.377 1.00 96.25 110 ARG A CA 1
ATOM 884 C C . ARG A 1 110 ? 2.854 -5.671 -1.026 1.00 96.25 110 ARG A C 1
ATOM 886 O O . ARG A 1 110 ? 1.857 -5.567 -0.310 1.00 96.25 110 ARG A O 1
ATOM 893 N N . ASN A 1 111 ? 3.498 -4.634 -1.553 1.00 95.81 111 ASN A N 1
ATOM 894 C CA . ASN A 1 111 ? 3.156 -3.233 -1.320 1.00 95.81 111 ASN A CA 1
ATOM 895 C C . ASN A 1 111 ? 2.182 -2.730 -2.400 1.00 95.81 111 ASN A C 1
ATOM 897 O O . ASN A 1 111 ? 2.485 -2.806 -3.588 1.00 95.81 111 ASN A O 1
ATOM 901 N N . LEU A 1 112 ? 1.014 -2.232 -2.002 1.00 96.62 112 LEU A N 1
ATOM 902 C CA . LEU A 1 112 ? -0.067 -1.824 -2.895 1.00 96.62 112 LEU A CA 1
ATOM 903 C C . LEU A 1 112 ? 0.120 -0.377 -3.369 1.00 96.62 112 LEU A C 1
ATOM 905 O O . LEU A 1 112 ? 0.233 0.552 -2.568 1.00 96.62 112 LEU A O 1
ATOM 909 N N . CYS A 1 113 ? 0.073 -0.163 -4.680 1.00 93.56 113 CYS A N 1
ATOM 910 C CA . CYS A 1 113 ? 0.044 1.166 -5.277 1.00 93.56 113 CYS A CA 1
ATOM 911 C C . CYS A 1 113 ? -1.400 1.683 -5.306 1.00 93.56 113 CYS A C 1
ATOM 913 O O . CYS A 1 113 ? -2.217 1.243 -6.117 1.00 93.56 113 CYS A O 1
ATOM 915 N N . LEU A 1 114 ? -1.738 2.598 -4.393 1.00 95.19 114 LEU A N 1
ATOM 916 C CA . LEU A 1 114 ? -3.109 3.099 -4.244 1.00 95.19 114 LEU A CA 1
ATOM 917 C C . LEU A 1 114 ? -3.419 4.352 -5.069 1.00 95.19 114 LEU A C 1
ATOM 919 O O . LEU A 1 114 ? -4.593 4.608 -5.339 1.00 95.19 114 LEU A O 1
ATOM 923 N N . TYR A 1 115 ? -2.416 5.146 -5.435 1.00 91.75 115 TYR A N 1
ATOM 924 C CA . TYR A 1 115 ? -2.601 6.469 -6.038 1.00 91.75 115 TYR A CA 1
ATOM 925 C C . TYR A 1 115 ? -1.608 6.670 -7.178 1.00 91.75 115 TYR A C 1
ATOM 927 O O . TYR A 1 115 ? -0.452 6.268 -7.062 1.00 91.75 115 TYR A O 1
ATOM 935 N N . ASP A 1 116 ? -2.062 7.313 -8.248 1.00 87.00 116 ASP A N 1
ATOM 936 C CA . ASP A 1 116 ? -1.226 7.817 -9.340 1.00 87.00 116 ASP A CA 1
ATOM 937 C C . ASP A 1 116 ? -0.949 9.324 -9.199 1.00 87.00 116 ASP A C 1
ATOM 939 O O . ASP A 1 116 ? -0.008 9.849 -9.798 1.00 87.00 116 ASP A O 1
ATOM 943 N N . GLU A 1 117 ? -1.743 10.027 -8.385 1.00 90.56 117 GLU A N 1
ATOM 944 C CA . GLU A 1 117 ? -1.580 11.455 -8.151 1.00 90.56 117 GLU A CA 1
ATOM 945 C C . GLU A 1 117 ? -0.368 11.772 -7.262 1.00 90.56 117 GLU A C 1
ATOM 947 O O . GLU A 1 117 ? 0.384 10.906 -6.808 1.00 90.56 117 GLU A O 1
ATOM 952 N N . ARG A 1 118 ? -0.159 13.061 -6.986 1.00 91.81 118 ARG A N 1
ATOM 953 C CA . ARG A 1 118 ? 0.851 13.533 -6.034 1.00 91.81 118 ARG A CA 1
ATOM 954 C C . ARG A 1 118 ? 0.329 13.525 -4.602 1.00 91.81 118 ARG A C 1
ATOM 956 O O . ARG A 1 118 ? -0.824 13.889 -4.351 1.00 91.81 118 ARG A O 1
ATOM 963 N N . TYR A 1 119 ? 1.193 13.196 -3.636 1.00 94.75 119 TYR A N 1
ATOM 964 C CA . TYR A 1 119 ? 0.739 13.044 -2.252 1.00 94.75 119 TYR A CA 1
ATOM 965 C C . TYR A 1 119 ? 0.192 14.345 -1.675 1.00 94.75 119 TYR A C 1
ATOM 967 O O . TYR A 1 119 ? -0.773 14.329 -0.918 1.00 94.75 119 TYR A O 1
ATOM 975 N N . GLU A 1 120 ? 0.738 15.488 -2.082 1.00 94.88 120 GLU A N 1
ATOM 976 C CA . GLU A 1 120 ? 0.275 16.800 -1.637 1.00 94.88 120 GLU A CA 1
ATOM 977 C C . GLU A 1 120 ? -1.179 17.095 -2.045 1.00 94.88 120 GLU A C 1
ATOM 979 O O . GLU A 1 120 ? -1.837 17.933 -1.422 1.00 94.88 120 GLU A O 1
ATOM 984 N N . GLU A 1 121 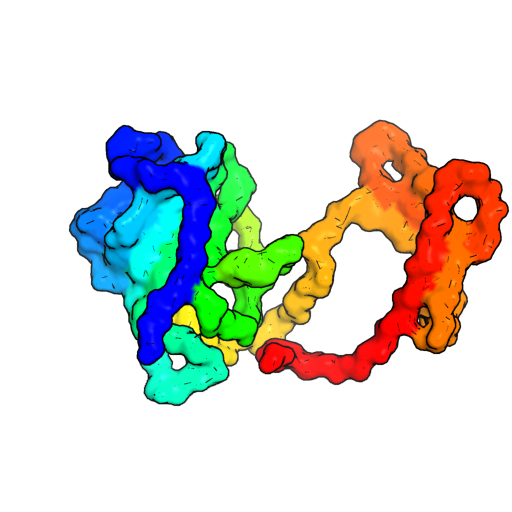? -1.694 16.413 -3.070 1.00 94.81 121 GLU A N 1
ATOM 985 C CA . GLU A 1 121 ? -3.088 16.498 -3.504 1.00 94.81 121 GLU A CA 1
ATOM 986 C C . GLU A 1 121 ? -3.975 15.529 -2.721 1.00 94.81 121 GLU A C 1
ATOM 988 O O . GLU A 1 121 ? -5.040 15.923 -2.237 1.00 94.81 121 GLU A O 1
ATOM 993 N N . ILE A 1 122 ? -3.521 14.285 -2.534 1.00 95.56 122 ILE A N 1
ATOM 994 C CA . ILE A 1 122 ? -4.235 13.277 -1.737 1.00 95.56 122 ILE A CA 1
ATOM 995 C C . ILE A 1 122 ? -4.360 13.726 -0.284 1.00 95.56 122 ILE A C 1
ATOM 997 O O . ILE A 1 122 ? -5.447 13.684 0.289 1.00 95.56 122 ILE A O 1
ATOM 1001 N N . LYS A 1 123 ? -3.273 14.234 0.299 1.00 95.38 123 LYS A N 1
ATOM 1002 C CA . LYS A 1 123 ? -3.195 14.691 1.689 1.00 95.38 123 LYS A CA 1
ATOM 1003 C C . LYS A 1 123 ? -4.281 15.709 2.042 1.00 95.38 123 LYS A C 1
ATOM 1005 O O . LYS A 1 123 ? -4.769 15.695 3.165 1.00 95.38 123 LYS A O 1
ATOM 1010 N N . ARG A 1 124 ? -4.708 16.553 1.094 1.00 93.94 124 ARG A N 1
ATOM 1011 C CA . ARG A 1 124 ? -5.761 17.569 1.308 1.00 93.94 124 ARG A CA 1
ATOM 1012 C C . AR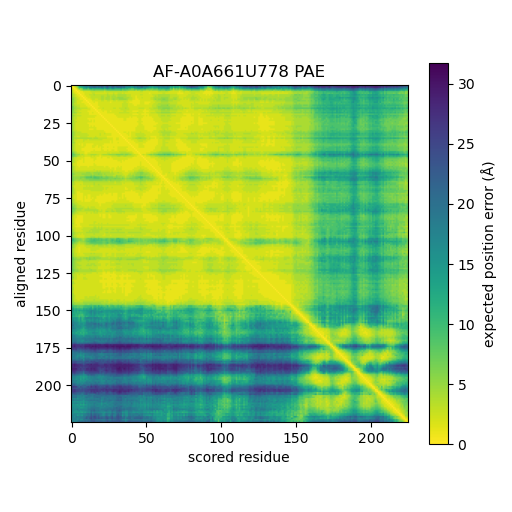G A 1 124 ? -7.167 16.988 1.445 1.00 93.94 124 ARG A C 1
ATOM 1014 O O . ARG A 1 124 ? -8.043 17.667 1.968 1.00 93.94 124 ARG A O 1
ATOM 1021 N N . ARG A 1 125 ? -7.388 15.775 0.940 1.00 94.19 125 ARG A N 1
ATOM 1022 C CA . ARG A 1 125 ? -8.686 15.079 0.941 1.00 94.19 125 ARG A CA 1
ATOM 1023 C C . ARG A 1 125 ? -8.658 13.758 1.711 1.00 94.19 125 ARG A C 1
ATOM 1025 O O . ARG A 1 125 ? -9.640 13.018 1.699 1.00 94.19 125 ARG A O 1
ATOM 1032 N N . TRP A 1 126 ? -7.531 13.451 2.345 1.00 97.12 126 TRP A N 1
ATOM 1033 C CA . TRP A 1 126 ? -7.323 12.205 3.063 1.00 97.12 126 TRP A CA 1
ATOM 1034 C C . TRP A 1 126 ? -8.184 12.174 4.326 1.00 97.12 126 TRP A C 1
ATOM 1036 O O . TRP A 1 126 ? -8.182 13.122 5.109 1.00 97.12 126 TRP A O 1
ATOM 1046 N N . THR A 1 127 ? -8.901 11.072 4.529 1.00 97.88 127 THR A N 1
ATOM 1047 C CA . THR A 1 127 ? -9.587 10.740 5.782 1.00 97.88 127 THR A CA 1
ATOM 1048 C C . THR A 1 127 ? -9.463 9.240 6.020 1.00 97.88 127 THR A C 1
ATOM 1050 O O . THR A 1 127 ? -9.345 8.475 5.061 1.00 97.88 127 THR A O 1
ATOM 1053 N N . SER A 1 128 ? -9.538 8.791 7.274 1.00 98.31 128 SER A N 1
ATOM 1054 C CA . SER A 1 128 ? -9.456 7.359 7.585 1.00 98.31 128 SER A CA 1
ATOM 1055 C C . SER A 1 128 ? -10.490 6.514 6.823 1.00 98.31 128 SER A C 1
ATOM 1057 O O . SER A 1 128 ? -10.099 5.527 6.197 1.00 98.31 128 SER A O 1
ATOM 1059 N N . PRO A 1 129 ? -11.780 6.909 6.736 1.00 98.06 129 PRO A N 1
ATOM 1060 C CA . PRO A 1 129 ? -12.748 6.160 5.940 1.00 98.06 129 PRO A CA 1
ATOM 1061 C C . PRO A 1 129 ? -12.445 6.157 4.437 1.00 98.06 129 PRO A C 1
ATOM 1063 O O . PRO A 1 129 ? -12.595 5.113 3.805 1.00 98.06 129 PRO A O 1
ATOM 1066 N N . SER A 1 130 ? -12.018 7.284 3.846 1.00 97.31 130 SER A N 1
ATOM 1067 C CA . SER A 1 130 ? -11.727 7.334 2.403 1.00 97.31 130 SER A CA 1
ATOM 1068 C C . SER A 1 130 ? -10.495 6.506 2.046 1.00 97.31 130 SER A C 1
ATOM 1070 O O . SER A 1 130 ? -10.484 5.833 1.017 1.00 97.31 130 SER A O 1
ATOM 1072 N N . PHE A 1 131 ? -9.497 6.481 2.930 1.00 98.38 131 PHE A N 1
ATOM 1073 C CA . PHE A 1 131 ? -8.303 5.657 2.799 1.00 98.38 131 PHE A CA 1
ATOM 1074 C C . PHE A 1 131 ? -8.625 4.157 2.839 1.00 98.38 131 PHE A C 1
ATOM 1076 O O . PHE A 1 131 ? -8.225 3.418 1.938 1.00 98.38 131 PHE A O 1
ATOM 1083 N N . VAL A 1 132 ? -9.399 3.703 3.830 1.00 98.56 132 VAL A N 1
ATOM 1084 C CA . VAL A 1 132 ? -9.781 2.284 3.940 1.00 98.56 132 VAL A CA 1
ATOM 1085 C C . VAL A 1 132 ? -10.719 1.873 2.801 1.00 98.56 132 VAL A C 1
ATOM 1087 O O . VAL A 1 132 ? -10.572 0.785 2.245 1.00 98.56 132 VAL A O 1
ATOM 1090 N N . HIS A 1 133 ? -11.624 2.760 2.372 1.00 98.06 133 HIS A N 1
ATOM 1091 C CA . HIS A 1 133 ? -12.448 2.532 1.183 1.00 98.06 133 HIS A CA 1
ATOM 1092 C C . HIS A 1 133 ? -11.595 2.387 -0.081 1.00 98.06 133 HIS A C 1
ATOM 1094 O O . HIS A 1 133 ? -11.831 1.484 -0.875 1.00 98.06 133 HIS A O 1
ATOM 1100 N N . ARG A 1 134 ? -10.558 3.217 -0.251 1.00 97.94 134 ARG A N 1
ATOM 1101 C CA . ARG A 1 134 ? -9.648 3.116 -1.398 1.00 97.94 134 ARG A CA 1
ATOM 1102 C C . ARG A 1 134 ? -8.929 1.766 -1.446 1.00 97.94 134 ARG A C 1
ATOM 1104 O O . ARG A 1 134 ? -8.809 1.200 -2.528 1.00 97.94 134 ARG A O 1
ATOM 1111 N N . ILE A 1 135 ? -8.491 1.242 -0.299 1.00 98.56 135 ILE A N 1
ATOM 1112 C CA . ILE A 1 135 ? -7.888 -0.099 -0.192 1.00 98.56 135 ILE A CA 1
ATOM 1113 C C . ILE A 1 135 ? -8.908 -1.180 -0.562 1.00 98.56 135 ILE A C 1
ATOM 1115 O O . ILE A 1 135 ? -8.605 -2.072 -1.353 1.00 98.56 135 ILE A O 1
ATOM 1119 N N . ARG A 1 136 ? -10.134 -1.082 -0.037 1.00 98.38 136 ARG A N 1
ATOM 1120 C CA . ARG A 1 136 ? -11.224 -2.011 -0.358 1.00 98.38 136 ARG A CA 1
ATOM 1121 C C . ARG A 1 136 ? -11.553 -2.021 -1.851 1.00 98.38 136 ARG A C 1
ATOM 1123 O O . ARG A 1 136 ? -11.657 -3.096 -2.437 1.00 98.38 136 ARG A O 1
ATOM 1130 N N . ASP A 1 137 ? -11.663 -0.849 -2.470 1.00 97.81 137 ASP A N 1
ATOM 1131 C CA . ASP A 1 137 ? -11.917 -0.709 -3.906 1.00 97.81 137 ASP A CA 1
ATOM 1132 C C . ASP A 1 137 ? -10.777 -1.286 -4.736 1.00 97.81 137 ASP A C 1
ATOM 1134 O O . ASP A 1 137 ? -11.023 -1.998 -5.709 1.00 97.81 137 ASP A O 1
ATOM 1138 N N . TRP A 1 138 ? -9.533 -1.006 -4.337 1.00 97.75 138 TRP A N 1
ATOM 1139 C CA . TRP A 1 138 ? -8.344 -1.561 -4.973 1.00 97.75 138 TRP A CA 1
ATOM 1140 C C . TRP A 1 138 ? -8.407 -3.093 -4.967 1.00 97.75 138 TRP A C 1
ATOM 1142 O O . TRP A 1 138 ? -8.293 -3.720 -6.017 1.00 97.75 138 TRP A O 1
ATOM 1152 N N . LEU A 1 139 ? -8.692 -3.702 -3.811 1.00 98.44 139 LEU A N 1
ATOM 1153 C CA . LEU A 1 139 ? -8.793 -5.157 -3.664 1.00 98.44 139 LEU A CA 1
ATOM 1154 C C . LEU A 1 139 ? -9.952 -5.739 -4.482 1.00 98.44 139 LEU A C 1
ATOM 1156 O O . LEU A 1 139 ? -9.786 -6.772 -5.130 1.00 98.44 139 LEU A O 1
ATOM 1160 N N . ALA A 1 140 ? -11.109 -5.075 -4.500 1.00 97.88 140 ALA A N 1
ATOM 1161 C CA . ALA A 1 140 ? -12.284 -5.529 -5.238 1.00 97.88 140 ALA A CA 1
ATOM 1162 C C . ALA A 1 140 ? -12.081 -5.457 -6.763 1.00 97.88 140 ALA A C 1
ATOM 1164 O O . ALA A 1 140 ? -12.419 -6.401 -7.482 1.00 97.88 140 ALA A O 1
ATOM 1165 N N . LEU A 1 141 ? -11.500 -4.363 -7.266 1.00 96.31 141 LEU A N 1
ATOM 1166 C CA . LEU A 1 141 ? -11.142 -4.212 -8.679 1.00 96.31 141 LEU A CA 1
ATOM 1167 C C . LEU A 1 141 ? -10.068 -5.221 -9.086 1.00 96.31 141 LEU A C 1
ATOM 1169 O O . LEU A 1 141 ? -10.186 -5.851 -10.137 1.00 96.31 141 LEU A O 1
ATOM 1173 N N . THR A 1 142 ? -9.070 -5.448 -8.230 1.00 96.12 142 THR A N 1
ATOM 1174 C CA . THR A 1 142 ? -8.073 -6.502 -8.431 1.00 96.12 142 THR A CA 1
ATOM 1175 C C . THR A 1 142 ? -8.734 -7.874 -8.482 1.00 96.12 142 THR A C 1
ATOM 1177 O O . THR A 1 142 ? -8.465 -8.635 -9.401 1.00 96.12 142 THR A O 1
ATOM 1180 N N . ALA A 1 143 ? -9.671 -8.199 -7.591 1.00 97.06 143 ALA A N 1
ATOM 1181 C CA . ALA A 1 143 ? -10.370 -9.485 -7.629 1.00 97.06 143 ALA A CA 1
ATOM 1182 C C . ALA A 1 143 ? -11.065 -9.740 -8.983 1.00 97.06 143 ALA A C 1
ATOM 1184 O O . ALA A 1 143 ? -11.097 -10.878 -9.458 1.00 97.06 143 ALA A O 1
ATOM 1185 N N . ARG A 1 144 ? -11.579 -8.684 -9.629 1.00 95.25 144 ARG A N 1
ATOM 1186 C CA . ARG A 1 144 ? -12.203 -8.734 -10.964 1.00 95.25 144 ARG A CA 1
ATOM 1187 C C . ARG A 1 144 ? -11.206 -8.656 -12.126 1.00 95.25 144 ARG A C 1
ATOM 1189 O O . ARG A 1 144 ? -11.539 -9.069 -13.231 1.00 95.25 144 ARG A O 1
ATOM 1196 N N . GLY A 1 145 ? -9.979 -8.197 -11.880 1.00 92.25 145 GLY A N 1
ATOM 1197 C CA . GLY A 1 145 ? -8.994 -7.911 -12.926 1.00 92.25 145 GLY A CA 1
ATOM 1198 C C . GLY A 1 145 ? -9.267 -6.606 -13.674 1.00 92.25 145 GLY A C 1
ATOM 1199 O O . GLY A 1 145 ? -8.878 -6.481 -14.826 1.00 92.25 145 GLY A O 1
ATOM 1200 N N . GLU A 1 146 ? -9.949 -5.663 -13.024 1.00 91.81 146 GLU A N 1
ATOM 1201 C CA . GLU A 1 146 ? -10.412 -4.387 -13.592 1.00 91.81 146 GLU A CA 1
ATOM 1202 C C . GLU A 1 146 ? -9.677 -3.178 -12.993 1.00 91.81 146 GLU A C 1
ATOM 1204 O O . GLU A 1 146 ? -10.050 -2.035 -13.244 1.00 91.81 146 GLU A O 1
ATOM 1209 N N . LEU A 1 147 ? -8.677 -3.404 -12.133 1.00 90.12 147 LEU A N 1
ATOM 1210 C CA . LEU A 1 147 ? -7.957 -2.309 -11.478 1.00 90.12 147 LEU A CA 1
ATOM 1211 C C . LEU A 1 147 ? -7.169 -1.469 -12.487 1.00 90.12 147 LEU A C 1
ATOM 1213 O O . LEU A 1 147 ? -7.195 -0.240 -12.442 1.00 90.12 147 LEU A O 1
ATOM 1217 N N . HIS A 1 148 ? -6.498 -2.159 -13.399 1.00 82.62 148 HIS A N 1
ATOM 1218 C CA . HIS A 1 148 ? -5.720 -1.560 -14.464 1.00 82.62 148 HIS A CA 1
ATOM 1219 C C . HIS A 1 148 ? -6.634 -1.335 -15.685 1.00 82.62 148 HIS A C 1
ATOM 1221 O O . HIS A 1 148 ? -7.324 -2.262 -16.112 1.00 82.62 148 HIS A O 1
ATOM 1227 N N . GLN A 1 149 ? -6.706 -0.099 -16.189 1.00 77.69 149 GLN A N 1
ATOM 1228 C CA . GLN A 1 149 ? -7.545 0.269 -17.343 1.00 77.69 149 GLN A CA 1
ATOM 1229 C C . GLN A 1 149 ? -6.771 0.117 -18.659 1.00 77.69 149 GLN A C 1
ATOM 1231 O O . GLN A 1 149 ? -5.561 0.312 -18.692 1.00 77.69 149 GLN A O 1
ATOM 1236 N N . GLU A 1 150 ? -7.465 -0.165 -19.767 1.00 74.44 150 GLU A N 1
ATOM 1237 C CA . GLU A 1 150 ? -6.831 -0.432 -21.074 1.00 74.44 150 GLU A CA 1
ATOM 1238 C C . GLU A 1 150 ? -5.919 0.703 -21.585 1.00 74.44 150 GLU A C 1
ATOM 1240 O O . GLU A 1 150 ? -5.010 0.451 -22.377 1.00 74.44 150 GLU A O 1
ATOM 1245 N N . ASP A 1 151 ? -6.157 1.942 -21.150 1.00 77.00 151 ASP A N 1
ATOM 1246 C CA . ASP A 1 151 ? -5.441 3.153 -21.558 1.00 77.00 151 ASP A CA 1
ATOM 1247 C C . ASP A 1 151 ? -4.343 3.602 -20.582 1.00 77.00 151 ASP A C 1
ATOM 1249 O O . ASP A 1 151 ? -3.627 4.570 -20.863 1.00 77.00 151 ASP A O 1
ATOM 1253 N N . GLN A 1 152 ? -4.181 2.917 -19.448 1.00 71.50 152 GLN A N 1
ATOM 1254 C CA . GLN A 1 152 ? -3.110 3.231 -18.510 1.00 71.50 152 GLN A CA 1
ATOM 1255 C C . GLN A 1 152 ? -1.727 2.888 -19.101 1.00 71.50 152 GLN A C 1
ATOM 1257 O O . GLN A 1 152 ? -1.609 2.076 -20.017 1.00 71.50 152 GLN A O 1
ATOM 1262 N N . PRO A 1 153 ? -0.651 3.539 -18.628 1.00 72.75 153 PRO A N 1
ATOM 1263 C CA . PRO A 1 153 ? 0.704 3.230 -19.067 1.00 72.75 153 PRO A CA 1
ATOM 1264 C C . PRO A 1 153 ? 1.225 1.919 -18.459 1.00 72.75 153 PRO A C 1
ATOM 1266 O O . PRO A 1 153 ? 0.735 1.440 -17.434 1.00 72.75 153 PRO A O 1
ATOM 1269 N N . LEU A 1 154 ? 2.286 1.374 -19.071 1.00 72.19 154 LEU A N 1
ATOM 1270 C CA . LEU A 1 154 ? 3.054 0.249 -18.525 1.00 72.19 154 LEU A CA 1
ATOM 1271 C C . LEU A 1 154 ? 3.547 0.546 -17.108 1.00 72.19 154 LEU A C 1
ATOM 1273 O O . LEU A 1 154 ? 4.022 1.648 -16.824 1.00 72.19 154 LEU A O 1
ATOM 1277 N N . GLU A 1 155 ? 3.488 -0.475 -16.253 1.00 74.38 155 GLU A N 1
ATOM 1278 C CA . GLU A 1 155 ? 4.120 -0.418 -14.941 1.00 74.38 155 GLU A CA 1
ATOM 1279 C C . GLU A 1 155 ? 5.619 -0.166 -15.099 1.00 74.38 155 GLU A C 1
ATOM 1281 O O . GLU A 1 155 ? 6.279 -0.699 -15.998 1.00 74.38 155 GLU A O 1
ATOM 1286 N N . GLN A 1 156 ? 6.150 0.700 -14.239 1.00 69.56 156 GLN A N 1
ATOM 1287 C CA . GLN A 1 156 ? 7.565 1.035 -14.270 1.00 69.56 156 GLN A CA 1
ATOM 1288 C C . GLN A 1 156 ? 8.381 -0.221 -13.963 1.00 69.56 156 GLN A C 1
ATOM 1290 O O . GLN A 1 156 ? 8.051 -0.969 -13.054 1.00 69.56 156 GLN A O 1
ATOM 1295 N N . ILE A 1 157 ? 9.453 -0.447 -14.725 1.00 71.19 157 ILE A N 1
ATOM 1296 C CA . ILE A 1 157 ? 10.396 -1.560 -14.502 1.00 71.19 157 ILE A CA 1
ATOM 1297 C C . ILE A 1 157 ? 11.546 -1.115 -13.575 1.00 71.19 157 ILE A C 1
ATOM 1299 O O . ILE A 1 157 ? 12.271 -1.937 -13.020 1.00 71.19 157 ILE A O 1
ATOM 1303 N N . LEU A 1 158 ? 11.724 0.198 -13.400 1.00 73.88 158 LEU A N 1
ATOM 1304 C CA . LEU A 1 158 ? 12.799 0.800 -12.616 1.00 73.88 158 LEU A CA 1
ATOM 1305 C C . LEU A 1 158 ? 12.206 1.529 -11.407 1.00 73.88 158 LEU A C 1
ATOM 1307 O O . LEU A 1 158 ? 11.264 2.298 -11.562 1.00 73.88 158 LEU A O 1
ATOM 1311 N N . ILE A 1 159 ? 12.772 1.266 -10.226 1.00 66.75 159 ILE A N 1
ATOM 1312 C CA . ILE A 1 159 ? 12.280 1.747 -8.921 1.00 66.75 159 ILE A CA 1
ATOM 1313 C C . ILE A 1 159 ? 12.504 3.248 -8.735 1.00 66.75 159 ILE A C 1
ATOM 1315 O O . ILE A 1 159 ? 11.667 3.933 -8.158 1.00 66.75 159 ILE A O 1
ATOM 1319 N N . ASP A 1 160 ? 13.657 3.750 -9.171 1.00 68.25 160 ASP A N 1
ATOM 1320 C CA . ASP A 1 160 ? 14.094 5.103 -8.847 1.00 68.25 160 ASP A CA 1
ATOM 1321 C C . ASP A 1 160 ? 14.960 5.684 -9.967 1.00 68.25 160 ASP A C 1
ATOM 1323 O O . ASP A 1 160 ? 15.478 4.976 -10.840 1.00 68.25 160 ASP A O 1
ATOM 1327 N N . TYR A 1 161 ? 15.131 6.996 -9.925 1.00 75.25 161 TYR A N 1
ATOM 1328 C CA . TYR A 1 161 ? 15.943 7.766 -10.841 1.00 75.25 161 TYR A CA 1
ATOM 1329 C C . TYR A 1 161 ? 17.015 8.535 -10.057 1.00 75.25 161 TYR A C 1
ATOM 1331 O O . TYR A 1 161 ? 16.745 9.524 -9.381 1.00 75.25 161 TYR A O 1
ATOM 1339 N N . VAL A 1 162 ? 18.269 8.102 -10.199 1.00 73.88 162 VAL A N 1
ATOM 1340 C CA . VAL A 1 162 ? 19.419 8.683 -9.476 1.00 73.88 162 VAL A CA 1
ATOM 1341 C C . VAL A 1 162 ? 20.313 9.572 -10.348 1.00 73.88 162 VAL A C 1
ATOM 1343 O O . VAL A 1 162 ? 21.216 10.241 -9.845 1.00 73.88 162 VAL A O 1
ATOM 1346 N N . GLY A 1 163 ? 20.081 9.606 -11.664 1.00 81.38 163 GLY A N 1
ATOM 1347 C CA . GLY A 1 163 ? 20.913 10.360 -12.599 1.00 81.38 163 GLY A CA 1
ATOM 1348 C C . GLY A 1 163 ? 20.828 9.865 -14.040 1.00 81.38 163 GLY A C 1
ATOM 1349 O O . GLY A 1 163 ? 19.910 9.141 -14.421 1.00 81.38 163 GLY A O 1
ATOM 1350 N N . HIS A 1 164 ? 21.796 10.273 -14.854 1.00 84.56 164 HIS A N 1
ATOM 1351 C CA . HIS A 1 164 ? 21.897 9.924 -16.266 1.00 84.56 164 HIS A CA 1
ATOM 1352 C C . HIS A 1 164 ? 23.095 9.010 -16.529 1.00 84.56 164 HIS A C 1
ATOM 1354 O O . HIS A 1 164 ? 24.195 9.254 -16.034 1.00 84.56 164 HIS A O 1
ATOM 1360 N N . LEU A 1 165 ? 22.893 7.999 -17.374 1.00 85.62 165 LEU A N 1
ATOM 1361 C CA . LEU A 1 165 ? 23.947 7.147 -17.918 1.00 85.62 165 LEU A CA 1
ATOM 1362 C C . LEU A 1 165 ? 23.960 7.285 -19.444 1.00 85.62 165 LEU A C 1
ATOM 1364 O O . LEU A 1 165 ? 22.966 6.982 -20.102 1.00 85.62 165 LEU A O 1
ATOM 1368 N N . VAL A 1 166 ? 25.079 7.743 -20.003 1.00 87.38 166 VAL A N 1
ATOM 1369 C CA . VAL A 1 166 ? 25.307 7.805 -21.452 1.00 87.38 166 VAL A CA 1
ATOM 1370 C C . VAL A 1 166 ? 26.001 6.521 -21.891 1.00 87.38 166 VAL A C 1
ATOM 1372 O O . VAL A 1 166 ? 27.089 6.201 -21.407 1.00 87.38 166 VAL A O 1
ATOM 1375 N N . LEU A 1 167 ? 25.366 5.793 -22.810 1.00 87.50 167 LEU A N 1
ATOM 1376 C CA . LEU A 1 167 ? 25.853 4.525 -23.351 1.00 87.50 167 LEU A CA 1
ATOM 1377 C C . LEU A 1 167 ? 26.340 4.703 -24.800 1.00 87.50 167 LEU A C 1
ATOM 1379 O O . LEU A 1 167 ? 25.759 5.509 -25.530 1.00 87.50 167 LEU A O 1
ATOM 1383 N N . PRO A 1 168 ? 27.361 3.947 -25.248 1.00 85.38 168 PRO A N 1
ATOM 1384 C CA . PRO A 1 168 ? 27.708 3.858 -26.664 1.00 85.38 168 PRO A CA 1
ATOM 1385 C C . PRO A 1 168 ? 26.524 3.322 -27.482 1.00 85.38 168 PRO A C 1
ATOM 1387 O O . PRO A 1 168 ? 25.909 2.330 -27.098 1.00 85.38 168 PRO A O 1
ATOM 1390 N N . ASP A 1 169 ? 26.230 3.937 -28.626 1.00 82.81 169 ASP A N 1
ATOM 1391 C CA . ASP A 1 169 ? 25.124 3.551 -29.519 1.00 82.81 169 ASP A CA 1
ATOM 1392 C C . ASP A 1 169 ? 25.201 2.082 -29.973 1.00 82.81 169 ASP A C 1
ATOM 1394 O O . ASP A 1 169 ? 24.222 1.337 -29.926 1.00 82.81 169 ASP A O 1
ATOM 1398 N N . SER A 1 170 ? 26.407 1.642 -30.313 1.00 80.31 170 SER A N 1
ATOM 1399 C CA . SER A 1 170 ? 26.730 0.288 -30.756 1.00 80.31 170 SER A CA 1
ATOM 1400 C C . SER A 1 170 ? 26.567 -0.787 -29.677 1.00 80.31 170 SER A C 1
ATOM 1402 O O . SER A 1 170 ? 26.656 -1.974 -29.997 1.00 80.31 170 SER A O 1
ATOM 1404 N N . LEU A 1 171 ? 26.323 -0.424 -28.410 1.00 79.44 171 LEU A N 1
ATOM 1405 C CA . LEU A 1 171 ? 26.032 -1.393 -27.347 1.00 79.44 171 LEU A CA 1
ATOM 1406 C C . LEU A 1 171 ? 24.732 -2.155 -27.644 1.00 79.44 171 LEU A C 1
ATOM 1408 O O . LEU A 1 171 ? 24.653 -3.358 -27.425 1.00 79.44 171 LEU A O 1
ATOM 1412 N N . LEU A 1 172 ? 23.724 -1.475 -28.199 1.00 75.88 172 LEU A N 1
ATOM 1413 C CA . LEU A 1 172 ? 22.418 -2.075 -28.492 1.00 75.88 172 LEU A CA 1
ATOM 1414 C C . LEU A 1 172 ? 22.451 -3.039 -29.690 1.00 75.88 172 LEU A C 1
ATOM 1416 O O . LEU A 1 172 ? 21.537 -3.853 -29.859 1.00 75.88 172 LEU A O 1
ATOM 1420 N N . GLU A 1 173 ? 23.492 -2.963 -30.520 1.00 74.81 173 GLU A N 1
ATOM 1421 C CA . GLU A 1 173 ? 23.684 -3.818 -31.695 1.00 74.81 173 GLU A CA 1
ATOM 1422 C C . GLU A 1 173 ? 24.280 -5.187 -31.325 1.00 74.81 173 GLU A C 1
ATOM 1424 O O . GLU A 1 173 ? 23.932 -6.198 -31.940 1.00 74.81 173 GLU A O 1
ATOM 1429 N N . ALA A 1 174 ? 25.115 -5.239 -30.282 1.00 62.94 174 ALA A N 1
ATOM 1430 C CA . ALA A 1 174 ? 25.790 -6.439 -29.792 1.00 62.94 174 ALA A CA 1
ATOM 1431 C C . ALA A 1 174 ? 24.866 -7.257 -28.868 1.00 62.94 174 ALA A C 1
ATOM 1433 O O . ALA A 1 174 ? 25.000 -7.267 -27.651 1.00 62.94 174 ALA A O 1
ATOM 1434 N N . ALA A 1 175 ? 23.869 -7.923 -29.448 1.00 57.78 175 ALA A N 1
ATOM 1435 C CA . ALA A 1 175 ? 22.763 -8.515 -28.689 1.00 57.78 175 ALA A CA 1
ATOM 1436 C C . ALA A 1 175 ? 23.073 -9.823 -27.930 1.00 57.78 175 ALA A C 1
ATOM 1438 O O . ALA A 1 175 ? 22.183 -10.321 -27.246 1.00 57.78 175 ALA A O 1
ATOM 1439 N N . ASN A 1 176 ? 24.270 -10.408 -28.065 1.00 59.91 176 ASN A N 1
ATOM 1440 C CA . ASN A 1 176 ? 24.477 -11.815 -27.689 1.00 59.91 176 ASN A CA 1
ATOM 1441 C C . ASN A 1 176 ? 25.562 -12.074 -26.635 1.00 59.91 176 ASN A C 1
ATOM 1443 O O . ASN A 1 176 ? 25.467 -13.092 -25.958 1.00 59.91 176 ASN A O 1
ATOM 1447 N N . ASP A 1 177 ? 26.534 -11.178 -26.450 1.00 67.56 177 ASP A N 1
ATOM 1448 C CA . ASP A 1 177 ? 27.635 -11.387 -25.504 1.00 67.56 177 ASP A CA 1
ATOM 1449 C C . ASP A 1 177 ? 27.734 -10.221 -24.521 1.00 67.56 177 ASP A C 1
ATOM 1451 O O . ASP A 1 177 ? 27.597 -9.056 -24.893 1.00 67.56 177 ASP A O 1
ATOM 1455 N N . ALA A 1 178 ? 27.972 -10.541 -23.249 1.00 76.31 178 ALA A N 1
ATOM 1456 C CA . ALA A 1 178 ? 28.238 -9.532 -22.237 1.00 76.31 178 ALA A CA 1
ATOM 1457 C C . ALA A 1 178 ? 29.581 -8.848 -22.539 1.00 76.31 178 ALA A C 1
ATOM 1459 O O . ALA A 1 178 ? 30.599 -9.528 -22.686 1.00 76.31 178 ALA A O 1
ATOM 1460 N N . GLU A 1 179 ? 29.596 -7.515 -22.612 1.00 77.81 179 GLU A N 1
ATOM 1461 C CA . GLU A 1 179 ? 30.811 -6.745 -22.901 1.00 77.81 179 GLU A CA 1
ATOM 1462 C C . GLU A 1 179 ? 31.227 -5.867 -21.710 1.00 77.81 179 GLU A C 1
ATOM 1464 O O . GLU A 1 179 ? 30.370 -5.308 -21.014 1.00 77.81 179 GLU A O 1
ATOM 1469 N N . PRO A 1 180 ? 32.538 -5.749 -21.429 1.00 81.50 180 PRO A N 1
ATOM 1470 C CA . PRO A 1 180 ? 33.020 -4.847 -20.396 1.00 81.50 180 PRO A CA 1
ATOM 1471 C C . PRO A 1 180 ? 32.853 -3.389 -20.841 1.00 81.50 180 PRO A C 1
ATOM 1473 O O . PRO A 1 180 ? 33.237 -3.006 -21.948 1.00 81.50 180 PRO A O 1
ATOM 1476 N N . LEU A 1 181 ? 32.325 -2.566 -19.940 1.00 84.56 181 LEU A N 1
ATOM 1477 C CA . LEU A 1 181 ? 32.239 -1.120 -20.060 1.00 84.56 181 LEU A CA 1
ATOM 1478 C C . LEU A 1 181 ? 32.979 -0.454 -18.900 1.00 84.56 181 LEU A C 1
ATOM 1480 O O . LEU A 1 181 ? 32.880 -0.846 -17.738 1.00 84.56 181 LEU A O 1
ATOM 1484 N N . PHE A 1 182 ? 33.685 0.617 -19.226 1.00 85.00 182 PHE A N 1
ATOM 1485 C CA . PHE A 1 182 ? 34.356 1.490 -18.280 1.00 85.00 182 PHE A CA 1
ATOM 1486 C C . PHE A 1 182 ? 33.481 2.713 -18.055 1.00 85.00 182 PHE A C 1
ATOM 1488 O O . PHE A 1 182 ? 33.289 3.521 -18.965 1.00 85.00 182 PHE A O 1
ATOM 1495 N N . VAL A 1 183 ? 32.934 2.837 -16.852 1.00 83.44 183 VAL A N 1
ATOM 1496 C CA . VAL A 1 183 ? 32.018 3.916 -16.492 1.00 83.44 183 VAL A CA 1
ATOM 1497 C C . VAL A 1 183 ? 32.767 4.966 -15.690 1.00 83.44 183 VAL A C 1
ATOM 1499 O O . VAL A 1 183 ? 33.246 4.704 -14.587 1.00 83.44 183 VAL A O 1
ATOM 1502 N N . ALA A 1 184 ? 32.876 6.162 -16.257 1.00 81.25 184 ALA A N 1
ATOM 1503 C CA . ALA A 1 184 ? 33.456 7.316 -15.592 1.00 81.25 184 ALA A CA 1
ATOM 1504 C C . ALA A 1 184 ? 32.340 8.255 -15.123 1.00 81.25 184 ALA A C 1
ATOM 1506 O O . ALA A 1 184 ? 31.400 8.549 -15.866 1.00 81.25 184 ALA A O 1
ATOM 1507 N N . SER A 1 185 ? 32.454 8.746 -13.889 1.00 74.31 185 SER A N 1
ATOM 1508 C CA . SER A 1 185 ? 31.612 9.841 -13.415 1.00 74.31 185 SER A CA 1
ATOM 1509 C C . SER A 1 185 ? 32.129 11.144 -14.001 1.00 74.31 185 SER A C 1
ATOM 1511 O O . SER A 1 185 ? 33.278 11.517 -13.774 1.00 74.31 185 SER A O 1
ATOM 1513 N N . ILE A 1 186 ? 31.256 11.884 -14.668 1.00 70.50 186 ILE A N 1
ATOM 1514 C CA . ILE A 1 186 ? 31.460 13.313 -14.856 1.00 70.50 186 ILE A CA 1
ATOM 1515 C C . ILE A 1 186 ? 30.737 13.944 -13.685 1.00 70.50 186 ILE A C 1
ATOM 1517 O O . ILE A 1 186 ? 29.512 13.953 -13.657 1.00 70.50 186 ILE A O 1
ATOM 1521 N N . ARG A 1 187 ? 31.477 14.378 -12.660 1.00 61.41 187 ARG A N 1
ATOM 1522 C CA . ARG A 1 187 ? 30.856 15.178 -11.602 1.00 61.41 187 ARG A CA 1
ATOM 1523 C C . ARG A 1 187 ? 30.373 16.466 -12.261 1.00 61.41 187 ARG A C 1
ATOM 1525 O O . ARG A 1 187 ? 31.226 17.210 -12.754 1.00 61.41 187 ARG A O 1
ATOM 1532 N N . PRO A 1 188 ? 29.066 16.745 -12.317 1.00 57.69 188 PRO A N 1
ATOM 1533 C CA . PRO A 1 188 ? 28.674 18.107 -12.581 1.00 57.69 188 PRO A CA 1
ATOM 1534 C C . PRO A 1 188 ? 29.024 18.975 -11.363 1.00 57.69 188 PRO A C 1
ATOM 1536 O O . PRO A 1 188 ? 29.425 18.479 -10.306 1.00 57.69 188 PRO A O 1
ATOM 1539 N N . VAL A 1 189 ? 28.924 20.287 -11.551 1.00 54.47 189 VAL A N 1
ATOM 1540 C CA . VAL A 1 189 ? 29.085 21.303 -10.502 1.00 54.47 189 VAL A CA 1
ATOM 1541 C C . VAL A 1 189 ? 28.185 20.954 -9.303 1.00 54.47 189 VAL A C 1
ATOM 1543 O O . VAL A 1 189 ? 27.145 20.319 -9.486 1.00 54.47 189 VAL A O 1
ATOM 1546 N N . ASP A 1 190 ? 28.589 21.329 -8.081 1.00 55.69 190 ASP A N 1
ATOM 1547 C CA . ASP A 1 190 ? 27.822 21.060 -6.853 1.00 55.69 190 ASP A CA 1
ATOM 1548 C C . ASP A 1 190 ? 26.315 21.324 -7.061 1.00 55.69 190 ASP A C 1
ATOM 1550 O O . ASP A 1 190 ? 25.937 22.364 -7.605 1.00 55.69 190 ASP A O 1
ATOM 1554 N N . ASN A 1 191 ? 25.472 20.391 -6.592 1.00 57.84 191 ASN A N 1
ATOM 1555 C CA . ASN A 1 191 ? 23.999 20.380 -6.682 1.00 57.84 191 ASN A CA 1
ATOM 1556 C C . ASN A 1 191 ? 23.337 19.879 -7.991 1.00 57.84 191 ASN A C 1
ATOM 1558 O O . ASN A 1 191 ? 22.112 19.958 -8.109 1.00 57.84 191 ASN A O 1
ATOM 1562 N N . GLU A 1 192 ? 24.077 19.312 -8.948 1.00 66.94 192 GLU A N 1
ATOM 1563 C CA . GLU A 1 192 ? 23.495 18.667 -10.141 1.00 66.94 192 GLU A CA 1
ATOM 1564 C C . GLU A 1 192 ? 23.418 17.124 -10.044 1.00 66.94 192 GLU A C 1
ATOM 1566 O O . GLU A 1 192 ? 24.141 16.476 -9.287 1.00 66.94 192 GLU A O 1
ATOM 1571 N N . LYS A 1 193 ? 22.500 16.525 -10.820 1.00 70.81 193 LYS A N 1
ATOM 1572 C CA . LYS A 1 193 ? 22.245 15.070 -10.878 1.00 70.81 193 LYS A CA 1
ATOM 1573 C C . LYS A 1 193 ? 23.477 14.303 -11.366 1.00 70.81 193 LYS A C 1
ATOM 1575 O O . LYS A 1 193 ? 24.193 14.798 -12.221 1.00 70.81 193 LYS A O 1
ATOM 1580 N N . ILE A 1 194 ? 23.690 13.066 -10.913 1.00 80.00 194 ILE A N 1
ATOM 1581 C CA . ILE A 1 194 ? 24.857 12.267 -11.331 1.00 80.00 194 ILE A CA 1
ATOM 1582 C C . ILE A 1 194 ? 24.830 12.035 -12.853 1.00 80.00 194 ILE A C 1
ATOM 1584 O O . ILE A 1 194 ? 23.829 11.557 -13.387 1.00 80.00 194 ILE A O 1
ATOM 1588 N N . PHE A 1 195 ? 25.938 12.330 -13.541 1.00 84.12 195 PHE A N 1
ATOM 1589 C CA . PHE A 1 195 ? 26.152 11.990 -14.951 1.00 84.12 195 PHE A CA 1
ATOM 1590 C C . PHE A 1 195 ? 27.286 10.972 -15.081 1.00 84.12 195 PHE A C 1
ATOM 1592 O O . PHE A 1 195 ? 28.438 11.233 -14.729 1.00 84.12 195 PHE A O 1
ATOM 1599 N N . LEU A 1 196 ? 26.957 9.801 -15.614 1.00 86.00 196 LEU A N 1
ATOM 1600 C CA . LEU A 1 196 ? 27.899 8.728 -15.901 1.00 86.00 196 LEU A CA 1
ATOM 1601 C C . LEU A 1 196 ? 28.055 8.576 -17.415 1.00 86.00 196 LEU A C 1
ATOM 1603 O O . LEU A 1 196 ? 27.061 8.579 -18.143 1.00 86.00 196 LEU A O 1
ATOM 1607 N N . ILE A 1 197 ? 29.288 8.404 -17.891 1.00 86.94 197 ILE A N 1
ATOM 1608 C CA . ILE A 1 197 ? 29.562 8.046 -19.288 1.00 86.94 197 ILE A CA 1
ATOM 1609 C C . ILE A 1 197 ? 30.258 6.692 -19.335 1.00 86.94 197 ILE A C 1
ATOM 1611 O O . ILE A 1 197 ? 31.292 6.489 -18.695 1.00 86.94 197 ILE A O 1
ATOM 1615 N N . ALA A 1 198 ? 29.680 5.769 -20.103 1.00 88.00 198 ALA A N 1
ATOM 1616 C CA . ALA A 1 198 ? 30.246 4.456 -20.361 1.00 88.00 198 ALA A CA 1
ATOM 1617 C C . ALA A 1 198 ? 31.082 4.453 -21.649 1.00 88.00 198 ALA A C 1
ATOM 1619 O O . ALA A 1 198 ? 30.662 4.951 -22.694 1.00 88.00 198 ALA A O 1
ATOM 1620 N N . HIS A 1 199 ? 32.256 3.831 -21.586 1.00 85.19 199 HIS A N 1
ATOM 1621 C CA . HIS A 1 199 ? 33.180 3.670 -22.703 1.00 85.19 199 HIS A CA 1
ATOM 1622 C C . HIS A 1 199 ? 33.599 2.203 -22.843 1.00 85.19 199 HIS A C 1
ATOM 1624 O O . HIS A 1 199 ? 33.772 1.511 -21.849 1.00 85.19 199 HIS A O 1
ATOM 1630 N N . ARG A 1 200 ? 33.837 1.723 -24.069 1.00 82.94 200 ARG A N 1
ATOM 1631 C CA . ARG A 1 200 ? 34.377 0.363 -24.304 1.00 82.94 200 ARG A CA 1
ATOM 1632 C C . ARG A 1 200 ? 35.864 0.222 -23.981 1.00 82.94 200 ARG A C 1
ATOM 1634 O O . ARG A 1 200 ? 36.370 -0.882 -23.829 1.00 82.94 200 ARG A O 1
ATOM 1641 N N . GLN A 1 201 ? 36.577 1.341 -23.917 1.00 80.94 201 GLN A N 1
ATOM 1642 C CA . GLN A 1 201 ? 37.996 1.389 -23.587 1.00 80.94 201 GLN A CA 1
ATOM 1643 C C . GLN A 1 201 ? 38.185 2.150 -22.284 1.00 80.94 201 GLN A C 1
ATOM 1645 O O . GLN A 1 201 ? 37.480 3.125 -22.016 1.00 80.94 201 GLN A O 1
ATOM 1650 N N . GLN A 1 202 ? 39.154 1.716 -21.484 1.00 77.00 202 GLN A N 1
ATOM 1651 C CA . GLN A 1 202 ? 39.502 2.406 -20.256 1.00 77.00 202 GLN A CA 1
ATOM 1652 C C . GLN A 1 202 ? 40.157 3.745 -20.600 1.00 77.00 202 GLN A C 1
ATOM 1654 O O . GLN A 1 202 ? 41.303 3.792 -21.039 1.00 77.00 202 GLN A O 1
ATOM 1659 N N . LEU A 1 203 ? 39.412 4.835 -20.420 1.00 68.88 203 LEU A N 1
ATOM 1660 C CA . LEU A 1 203 ? 39.909 6.191 -20.670 1.00 68.88 203 LEU A CA 1
ATOM 1661 C C . LEU A 1 203 ? 40.478 6.856 -19.407 1.00 68.88 203 LEU A C 1
ATOM 1663 O O . LEU A 1 203 ? 41.305 7.754 -19.517 1.00 68.88 203 LEU A O 1
ATOM 1667 N N . HIS A 1 204 ? 40.049 6.418 -18.217 1.00 67.50 204 HIS A N 1
ATOM 1668 C CA . HIS A 1 204 ? 40.441 6.993 -16.927 1.00 67.50 204 HIS A CA 1
ATOM 1669 C C . HIS A 1 204 ? 40.799 5.892 -15.920 1.00 67.50 204 HIS A C 1
ATOM 1671 O O . HIS A 1 204 ? 40.130 4.859 -15.855 1.00 67.50 204 HIS A O 1
ATOM 1677 N N . ASN A 1 205 ? 41.825 6.131 -15.095 1.00 65.06 205 ASN A N 1
ATOM 1678 C CA . ASN A 1 205 ? 42.243 5.190 -14.043 1.00 65.06 205 ASN A CA 1
ATOM 1679 C C . ASN A 1 205 ? 41.191 5.009 -12.936 1.00 65.06 205 ASN A C 1
ATOM 1681 O O . ASN A 1 205 ? 41.184 3.974 -12.282 1.00 65.06 205 ASN A O 1
ATOM 1685 N N . GLU A 1 206 ? 40.302 5.986 -12.744 1.00 72.88 206 GLU A N 1
ATOM 1686 C CA . GLU A 1 206 ? 39.233 5.952 -11.733 1.00 72.88 206 GLU A CA 1
ATOM 1687 C C . GLU A 1 206 ? 37.896 5.411 -12.276 1.00 72.88 206 GLU A C 1
ATOM 1689 O O . GLU A 1 206 ? 36.882 5.459 -11.582 1.00 72.88 206 GLU A O 1
ATOM 1694 N N . ALA A 1 207 ? 37.857 4.918 -13.520 1.00 76.81 207 ALA A N 1
ATOM 1695 C CA . ALA A 1 207 ? 36.631 4.370 -14.094 1.00 76.81 207 ALA A CA 1
ATOM 1696 C C . ALA A 1 207 ? 36.239 3.046 -13.416 1.00 76.81 207 ALA A C 1
ATOM 1698 O O . ALA A 1 207 ? 37.074 2.164 -13.207 1.00 76.81 207 ALA A O 1
ATOM 1699 N N . LEU A 1 208 ? 34.947 2.888 -13.129 1.00 80.25 208 LEU A N 1
ATOM 1700 C CA . LEU A 1 208 ? 34.384 1.626 -12.662 1.00 80.25 208 LEU A CA 1
ATOM 1701 C C . LEU A 1 208 ? 34.347 0.631 -13.824 1.00 80.25 208 LEU A C 1
ATOM 1703 O O . LEU A 1 208 ? 33.899 0.968 -14.920 1.00 80.25 208 LEU A O 1
ATOM 1707 N N . ASN A 1 209 ? 34.796 -0.597 -13.577 1.00 83.69 209 ASN A N 1
ATOM 1708 C CA . ASN A 1 209 ? 34.680 -1.691 -14.534 1.00 83.69 209 ASN A CA 1
ATOM 1709 C C . ASN A 1 209 ? 33.341 -2.405 -14.315 1.00 83.69 209 ASN A C 1
ATOM 1711 O O . ASN A 1 209 ? 33.132 -3.020 -13.268 1.00 83.69 209 ASN A O 1
ATOM 1715 N N . ILE A 1 210 ? 32.434 -2.283 -15.279 1.00 84.44 210 ILE A N 1
ATOM 1716 C CA . ILE A 1 210 ? 31.073 -2.817 -15.223 1.00 84.44 210 ILE A CA 1
ATOM 1717 C C . ILE A 1 210 ? 30.867 -3.741 -16.419 1.00 84.44 210 ILE A C 1
ATOM 1719 O O . ILE A 1 210 ? 31.347 -3.474 -17.514 1.00 84.44 210 ILE A O 1
ATOM 1723 N N . VAL A 1 211 ? 30.125 -4.828 -16.230 1.00 82.81 211 VAL A N 1
ATOM 1724 C CA . VAL A 1 211 ? 29.706 -5.697 -17.333 1.00 82.81 211 VAL A CA 1
ATOM 1725 C C . VAL A 1 211 ? 28.316 -5.273 -17.785 1.00 82.81 211 VAL A C 1
ATOM 1727 O O . VAL A 1 211 ? 27.388 -5.240 -16.978 1.00 82.81 211 VAL A O 1
ATOM 1730 N N . ALA A 1 212 ? 28.168 -4.957 -19.069 1.00 82.00 212 ALA A N 1
ATOM 1731 C CA . ALA A 1 212 ? 26.871 -4.680 -19.665 1.00 82.00 212 ALA A CA 1
ATOM 1732 C C . ALA A 1 212 ? 26.317 -5.927 -20.355 1.00 82.00 212 ALA A C 1
ATOM 1734 O O . ALA A 1 212 ? 27.038 -6.655 -21.036 1.00 82.00 212 ALA A O 1
ATOM 1735 N N . SER A 1 213 ? 25.013 -6.148 -20.196 1.00 80.00 213 SER A N 1
ATOM 1736 C CA . SER A 1 213 ? 24.265 -7.156 -20.945 1.00 80.00 213 SER A CA 1
ATOM 1737 C C . SER A 1 213 ? 23.014 -6.513 -21.525 1.00 80.00 213 SER A C 1
ATOM 1739 O O . SER A 1 213 ? 22.347 -5.729 -20.847 1.00 80.00 213 SER A O 1
ATOM 1741 N N . VAL A 1 214 ? 22.713 -6.822 -22.784 1.00 80.44 214 VAL A N 1
ATOM 1742 C CA . VAL A 1 214 ? 21.527 -6.316 -23.477 1.00 80.44 214 VAL A CA 1
ATOM 1743 C C . VAL A 1 214 ? 20.542 -7.462 -23.624 1.00 80.44 214 VAL A C 1
ATOM 1745 O O . VAL A 1 214 ? 20.845 -8.471 -24.254 1.00 80.44 2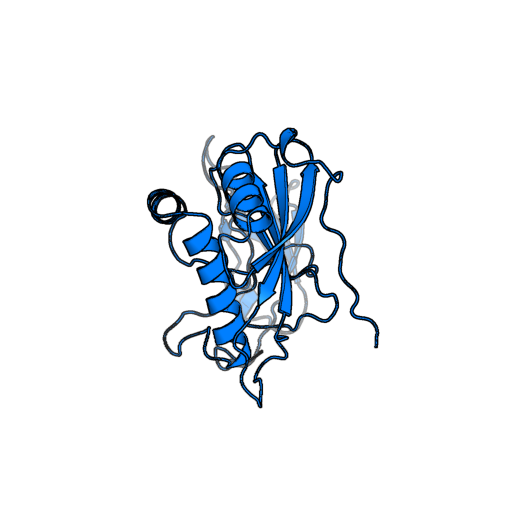14 VAL A O 1
ATOM 1748 N N . GLN A 1 215 ? 19.354 -7.305 -23.048 1.00 78.62 215 GLN A N 1
ATOM 1749 C CA . GLN A 1 215 ? 18.282 -8.291 -23.147 1.00 78.62 215 GLN A CA 1
ATOM 1750 C C . GLN A 1 215 ? 17.198 -7.767 -24.087 1.00 78.62 215 GLN A C 1
ATOM 1752 O O . GLN A 1 215 ? 16.681 -6.665 -23.906 1.00 78.62 215 GLN A O 1
ATOM 1757 N N . ARG A 1 216 ? 16.865 -8.554 -25.116 1.00 79.88 216 ARG A N 1
ATOM 1758 C CA . ARG A 1 216 ? 15.781 -8.248 -26.056 1.00 79.88 216 ARG A CA 1
ATOM 1759 C C . ARG A 1 216 ? 14.586 -9.128 -25.734 1.00 79.88 216 ARG A C 1
ATOM 1761 O O . ARG A 1 216 ? 14.646 -10.342 -25.914 1.00 79.88 216 ARG A O 1
ATOM 1768 N N . CYS A 1 217 ? 13.502 -8.506 -25.297 1.00 74.00 217 CYS A N 1
ATOM 1769 C CA . CYS A 1 217 ? 12.253 -9.200 -25.019 1.00 74.00 217 CYS A CA 1
ATOM 1770 C C . CYS A 1 217 ? 11.261 -8.973 -26.168 1.00 74.00 217 CYS A C 1
ATOM 1772 O O . CYS A 1 217 ? 11.224 -7.873 -26.730 1.00 74.00 217 CYS A O 1
ATOM 1774 N N . PRO A 1 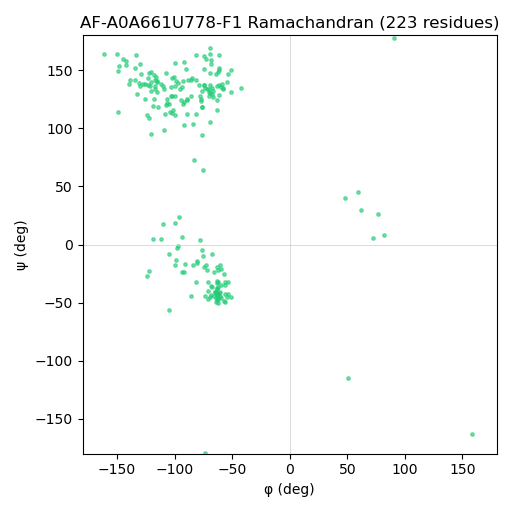218 ? 10.449 -9.980 -26.540 1.00 79.81 218 PRO A N 1
ATOM 1775 C CA . PRO A 1 218 ? 9.326 -9.748 -27.435 1.00 79.81 218 PRO A CA 1
ATOM 1776 C C . PRO A 1 218 ? 8.340 -8.767 -26.778 1.00 79.81 218 PRO A C 1
ATOM 1778 O O . PRO A 1 218 ? 8.230 -8.763 -25.545 1.00 79.81 218 PRO A O 1
ATOM 1781 N N . PRO A 1 219 ? 7.602 -7.969 -27.571 1.00 78.12 219 PRO A N 1
ATOM 1782 C CA . PRO A 1 219 ? 6.550 -7.109 -27.043 1.00 78.12 219 PRO A CA 1
ATOM 1783 C C . PRO A 1 219 ? 5.595 -7.909 -26.150 1.00 78.12 219 PRO A C 1
ATOM 1785 O O . PRO A 1 219 ? 5.146 -8.987 -26.539 1.00 78.12 219 PRO A O 1
ATOM 1788 N N . GLN A 1 220 ? 5.307 -7.390 -24.959 1.00 68.81 220 GLN A N 1
ATOM 1789 C CA . GLN A 1 220 ? 4.335 -7.978 -24.039 1.00 68.81 220 GLN A CA 1
ATOM 1790 C C . GLN A 1 220 ? 3.016 -7.218 -24.126 1.00 68.81 220 GLN A C 1
ATOM 1792 O O . GLN A 1 220 ? 3.001 -6.001 -24.321 1.00 68.81 220 GLN A O 1
ATOM 1797 N N . THR A 1 221 ? 1.909 -7.950 -24.000 1.00 66.75 221 THR A N 1
ATOM 1798 C CA . THR A 1 221 ? 0.586 -7.324 -23.917 1.00 66.75 221 THR A CA 1
ATOM 1799 C C . THR A 1 221 ? 0.435 -6.686 -22.544 1.00 66.75 221 THR A C 1
ATOM 1801 O O . THR A 1 221 ? 0.791 -7.281 -21.530 1.00 66.75 221 THR A O 1
ATOM 1804 N N . HIS A 1 222 ? -0.066 -5.459 -22.529 1.00 61.22 222 HIS A N 1
ATOM 1805 C CA . HIS A 1 222 ? -0.243 -4.674 -21.322 1.00 61.22 222 HIS A CA 1
ATOM 1806 C C . HIS A 1 222 ? -1.268 -5.304 -20.354 1.00 61.22 222 HIS A C 1
ATOM 1808 O O . HIS A 1 222 ? -2.213 -5.948 -20.804 1.00 61.22 222 HIS A O 1
ATOM 1814 N N . GLY A 1 223 ? -1.075 -5.147 -19.037 1.00 60.25 223 GLY A N 1
ATOM 1815 C CA . GLY A 1 223 ? -2.013 -5.617 -18.003 1.00 60.25 223 GLY A CA 1
ATOM 1816 C C . GLY A 1 223 ? -2.074 -7.138 -17.785 1.00 60.25 223 GLY A C 1
ATOM 1817 O O . GLY A 1 223 ? -2.910 -7.613 -17.014 1.00 60.25 223 GLY A O 1
ATOM 1818 N N . VAL A 1 224 ? -1.207 -7.914 -18.444 1.00 62.00 224 VAL A N 1
ATOM 1819 C CA . VAL A 1 224 ? -1.113 -9.371 -18.272 1.00 62.00 224 VAL A CA 1
ATOM 1820 C C . VAL A 1 224 ? 0.092 -9.695 -17.394 1.00 62.00 224 VAL A C 1
ATOM 1822 O O . VAL A 1 224 ? 1.230 -9.468 -17.803 1.00 62.00 224 VAL A O 1
ATOM 1825 N N . ILE A 1 225 ? -0.182 -10.216 -16.197 1.00 59.94 225 ILE A N 1
ATOM 1826 C CA . ILE A 1 225 ? 0.804 -10.797 -15.274 1.00 59.94 225 ILE A CA 1
ATOM 1827 C C . ILE A 1 225 ? 0.738 -12.316 -15.364 1.00 59.94 225 ILE A C 1
ATOM 1829 O O . ILE A 1 225 ? -0.399 -12.847 -15.411 1.00 59.94 225 ILE A O 1
#

Radius of gyration: 22.25 Å; Cα contacts (8 Å, |Δi|>4): 379; chains: 1; bounding box: 60×46×55 Å

Nearest PDB structures (foldseek):
  6ms2-assembly1_A-2  TM=4.794E-01  e=2.780E+00  Bacillus licheniformis DSM 13 = ATCC 14580
  6ms3-assembly1_B  TM=4.321E-01  e=2.780E+00  Bacillus licheniformis DSM 13 = ATCC 14580

Solvent-accessible surface area (backbone atoms only — not comparable to full-atom values): 13674 Å² total; per-residue (Å²): 131,84,87,58,63,58,82,75,78,56,47,82,46,59,79,89,76,56,80,45,66,70,56,44,52,34,49,49,37,23,66,70,54,71,37,89,53,36,38,58,72,51,34,22,41,44,96,66,33,43,31,44,29,29,41,36,53,28,74,57,60,98,74,49,69,36,83,61,55,56,60,44,45,34,36,40,35,37,52,67,84,67,82,64,73,64,48,36,27,42,27,42,69,81,62,68,92,63,88,58,55,52,78,60,97,57,73,70,63,44,33,55,50,86,72,91,74,58,52,82,62,50,63,76,72,62,42,56,63,60,52,54,48,49,52,34,51,50,50,25,28,39,9,64,61,58,63,72,56,96,83,59,79,81,79,79,92,67,82,77,84,78,59,49,76,48,69,58,78,70,56,76,70,49,62,84,61,74,44,65,30,26,36,33,73,50,81,58,65,92,96,57,67,48,35,34,42,44,31,82,56,84,85,53,95,84,36,45,86,42,78,47,74,57,85,87,74,79,91,76,71,83,96,69,126

Foldseek 3Di:
DDFDFADDDADWDDLVPDDQPQLNQLQVCQPVCVQVQKHWDTWGDDDQKIKTKMKGAADADPQFPFPQDRIWIKIFMDGNVQQDHTWIFGGGPPHDDFPQWQDDPDPPRTTGRQDPDHSVVCVVVDDSNVVSVSVRVCSRCRRRLNNDDQPDDADDPDNDDQADEAEDPCVQVPQPDWAKWWKDWPDDDPPDGTYIYIDSDPPDPPTDIDIDHDDDDDDDRGSDD

Secondary structure (DSSP, 8-state):
-PPPBPPPSSEEE-GGG---HHHHHHHHHHHTT-STTEEEEEEEEETTEEEEEEEEE----SS-SS---SEEEEEEEEETT--SPPEEEE-BTTPPP-SSBPP-SS-SSEEB---SS-HHHHTTT--HHHHHHHHHHHHHHHHHT-SS-TTSPPPPS-S---EEEE--GGGTT--SS-EEEEEEEE--STTSPEEEEEESS---TT-EEEEE----PPPPPTT--

Sequence (225 aa):
METEFFEADGEIVSLDQLEIEKVCDLAFMLDAGKIPFASLVECRKMDNLETVVFEVEVEVPQLCRYPIRPSERIAATFHEADSTYPLVHALRKDFPQVPHLNLHIQEFPRNLCLYDERYEEIKRRWTSPSFVHRIRDWLALTARGELHQEDQPLEQILIDYVGHLVLPDSLLEAANDAEPLFVASIRPVDNEKIFLIAHRQQLHNEALNIVASVQRCPPQTHGVI

pLDDT: mean 88.31, std 11.92, range [52.31, 98.88]